Protein AF-A0A9X6WN10-F1 (afdb_monomer)

Secondary structure (DSSP, 8-state):
--SHHHHHHHHHHHHHHHHHHHHHHHTTTTTTT--S-GGG-EEEEEEEEEEEETTTTEEEEEEEEEEEEETTEEEEEEEEEETTEEEEEE--TTS--EE--SS------------TTHHHHHHHTTHHHHHHTTHHHHHHHHHHHHHHHHHHHHHHHGGGSTTEEEEEEEEETTEEEEEETTS-EEEEEHHHHHHHHHHHHTT-

Structure (mmCIF, N/CA/C/O backbone):
data_AF-A0A9X6WN10-F1
#
_entry.id   AF-A0A9X6WN10-F1
#
loop_
_atom_site.group_PDB
_atom_site.id
_atom_site.type_symbol
_atom_site.label_atom_id
_atom_site.label_alt_id
_atom_site.label_comp_id
_atom_site.label_asym_id
_atom_site.label_entity_id
_atom_site.label_seq_id
_atom_site.pdbx_PDB_ins_code
_atom_site.Cartn_x
_atom_site.Cartn_y
_atom_site.Cartn_z
_atom_site.occupancy
_atom_site.B_iso_or_equiv
_atom_site.auth_seq_id
_atom_site.auth_comp_id
_atom_site.auth_asym_id
_atom_site.auth_atom_id
_atom_site.pdbx_PDB_model_num
ATOM 1 N N . MET A 1 1 ? 2.366 -2.286 15.572 1.00 45.59 1 MET A N 1
ATOM 2 C CA . MET A 1 1 ? 2.493 -0.889 15.088 1.00 45.59 1 MET A CA 1
ATOM 3 C C . MET A 1 1 ? 3.699 -0.667 14.143 1.00 45.59 1 MET A C 1
ATOM 5 O O . MET A 1 1 ? 4.169 0.454 14.061 1.00 45.59 1 MET A O 1
ATOM 9 N N . ILE A 1 2 ? 4.290 -1.683 13.482 1.00 51.78 2 ILE A N 1
ATOM 10 C CA . ILE A 1 2 ? 5.738 -1.608 13.142 1.00 51.78 2 ILE A CA 1
ATOM 11 C C . ILE A 1 2 ? 6.134 -2.187 11.752 1.00 51.78 2 ILE A C 1
ATOM 13 O O . ILE A 1 2 ? 7.299 -2.520 11.549 1.00 51.78 2 ILE A O 1
ATOM 17 N N . THR A 1 3 ? 5.222 -2.278 10.776 1.00 57.34 3 THR A N 1
ATOM 18 C CA . THR A 1 3 ? 5.569 -2.785 9.421 1.00 57.34 3 THR A CA 1
ATOM 19 C C . THR A 1 3 ? 5.492 -1.684 8.359 1.00 57.34 3 THR A C 1
ATOM 21 O O . THR A 1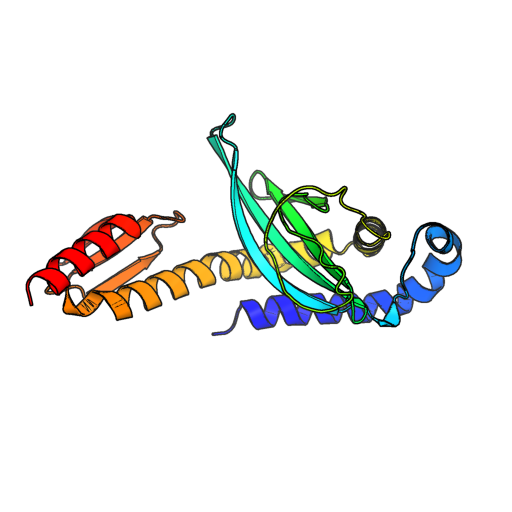 3 ? 6.491 -1.415 7.696 1.00 57.34 3 THR A O 1
ATOM 24 N N . ASN A 1 4 ? 4.388 -0.928 8.308 1.00 60.91 4 ASN A N 1
ATOM 25 C CA . ASN A 1 4 ? 4.185 0.182 7.358 1.00 60.91 4 ASN A CA 1
ATOM 26 C C . ASN A 1 4 ? 5.279 1.250 7.440 1.00 60.91 4 ASN A C 1
ATOM 28 O O . ASN A 1 4 ? 5.855 1.633 6.428 1.00 60.91 4 ASN A O 1
ATOM 32 N N . SER A 1 5 ? 5.648 1.664 8.654 1.00 68.38 5 SER A N 1
ATOM 33 C CA . SER A 1 5 ? 6.692 2.673 8.862 1.00 68.38 5 SER A CA 1
ATOM 34 C C . SER A 1 5 ? 8.094 2.197 8.473 1.00 68.38 5 SER A C 1
ATOM 36 O O . SER A 1 5 ? 8.946 3.025 8.160 1.00 68.38 5 SER A O 1
ATOM 38 N N . LYS A 1 6 ? 8.358 0.882 8.475 1.00 78.38 6 LYS A N 1
ATOM 39 C CA . LYS A 1 6 ? 9.652 0.323 8.055 1.00 78.38 6 LYS A CA 1
ATOM 40 C C . LYS A 1 6 ? 9.769 0.254 6.539 1.00 78.38 6 LYS A C 1
ATOM 42 O O . LYS A 1 6 ? 10.782 0.706 6.015 1.00 78.38 6 LYS A O 1
ATOM 47 N N . VAL A 1 7 ? 8.749 -0.279 5.864 1.00 79.00 7 VAL A N 1
ATOM 48 C CA . VAL A 1 7 ? 8.712 -0.382 4.394 1.00 79.00 7 VAL A CA 1
ATOM 49 C C . VAL A 1 7 ? 8.750 1.013 3.766 1.00 79.00 7 VAL A C 1
ATOM 51 O O . VAL A 1 7 ? 9.566 1.261 2.877 1.00 79.00 7 VAL A O 1
ATOM 54 N N . LEU A 1 8 ? 7.957 1.952 4.296 1.00 82.25 8 LEU A N 1
ATOM 55 C CA . LEU A 1 8 ? 7.968 3.351 3.865 1.00 82.25 8 LEU A CA 1
ATOM 56 C C . LEU A 1 8 ? 9.348 3.988 4.056 1.00 82.25 8 LEU A C 1
ATOM 58 O O . LEU A 1 8 ? 9.905 4.547 3.117 1.00 82.25 8 LEU A O 1
ATOM 62 N N . LYS A 1 9 ? 9.941 3.855 5.251 1.00 84.25 9 LYS A N 1
ATOM 63 C CA . LYS A 1 9 ? 11.258 4.435 5.538 1.00 84.25 9 LYS A CA 1
ATOM 64 C C . LYS A 1 9 ? 12.348 3.886 4.618 1.00 84.25 9 LYS A C 1
ATOM 66 O O . LYS A 1 9 ? 13.156 4.655 4.120 1.00 84.25 9 LYS A O 1
ATOM 71 N N . ARG A 1 10 ? 12.378 2.577 4.374 1.00 85.12 10 ARG A N 1
ATOM 72 C CA . ARG A 1 10 ? 13.394 1.964 3.504 1.00 85.12 10 ARG A CA 1
ATOM 73 C C . ARG A 1 10 ? 13.216 2.347 2.043 1.00 8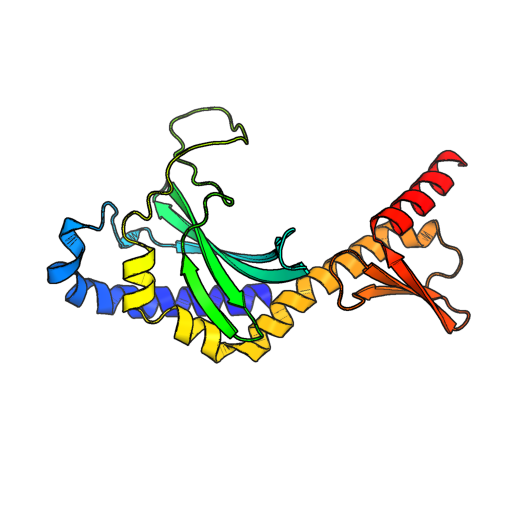5.12 10 ARG A C 1
ATOM 75 O O . ARG A 1 10 ? 14.202 2.636 1.375 1.00 85.12 10 ARG A O 1
ATOM 82 N N . SER A 1 11 ? 11.970 2.415 1.581 1.00 86.56 11 SER A N 1
ATOM 83 C CA . SER A 1 11 ? 11.643 2.939 0.256 1.00 86.56 11 SER A CA 1
ATOM 84 C C . SER A 1 11 ? 12.115 4.387 0.100 1.00 86.56 11 SER A C 1
ATOM 86 O O . SER A 1 11 ? 12.767 4.717 -0.887 1.00 86.56 11 SER A O 1
ATOM 88 N N . GLN A 1 12 ? 11.871 5.227 1.109 1.00 86.69 12 GLN A N 1
ATOM 89 C CA . GLN A 1 12 ? 12.353 6.608 1.158 1.00 86.69 12 GLN A CA 1
ATOM 90 C C . GLN A 1 12 ? 13.891 6.680 1.142 1.00 86.69 12 GLN A C 1
ATOM 92 O O . GLN A 1 12 ? 14.460 7.442 0.363 1.00 86.69 12 GLN A O 1
ATOM 97 N N . ASP A 1 13 ? 14.570 5.872 1.962 1.00 86.81 13 ASP A N 1
ATOM 98 C CA . ASP A 1 13 ? 16.036 5.823 2.038 1.00 86.81 13 ASP A CA 1
ATOM 99 C C . ASP A 1 13 ? 16.647 5.374 0.694 1.00 86.81 13 ASP A C 1
ATOM 101 O O . ASP A 1 13 ? 17.655 5.928 0.245 1.00 86.81 13 ASP A O 1
ATOM 105 N N . PHE A 1 14 ? 16.027 4.396 0.021 1.00 87.38 14 PHE A N 1
ATOM 106 C CA . PHE A 1 14 ? 16.429 3.947 -1.311 1.00 87.38 14 PHE A CA 1
ATOM 107 C C . PHE A 1 14 ? 16.325 5.074 -2.337 1.00 87.38 14 PHE A C 1
ATOM 109 O O . PHE A 1 14 ? 17.294 5.322 -3.059 1.00 87.38 14 PHE A O 1
ATOM 116 N N . LEU A 1 15 ? 15.183 5.767 -2.375 1.00 85.62 15 LEU A N 1
ATOM 117 C CA . LEU A 1 15 ? 14.959 6.893 -3.277 1.00 85.62 15 LEU A CA 1
ATOM 118 C C . LEU A 1 15 ? 16.001 7.982 -3.029 1.00 85.62 15 LEU A C 1
ATOM 120 O O . LEU A 1 15 ? 16.689 8.376 -3.960 1.00 85.62 15 LEU A O 1
ATOM 124 N N . GLN A 1 16 ? 16.209 8.404 -1.780 1.00 82.31 16 GLN A N 1
ATOM 125 C CA . GLN A 1 16 ? 17.189 9.444 -1.442 1.00 82.31 16 GLN A CA 1
ATOM 126 C C . GLN A 1 16 ? 18.620 9.072 -1.844 1.00 82.31 16 GLN A C 1
ATOM 128 O O . GLN A 1 16 ? 19.359 9.917 -2.356 1.00 82.31 16 GLN A O 1
ATOM 133 N N . LYS A 1 17 ? 19.014 7.810 -1.642 1.00 82.00 17 LYS A N 1
ATOM 134 C CA . LYS A 1 17 ? 20.345 7.317 -2.010 1.00 82.00 17 LYS A CA 1
ATOM 135 C C . LYS A 1 17 ? 20.567 7.355 -3.523 1.00 82.00 17 LYS A C 1
ATOM 137 O O . LYS A 1 17 ? 21.627 7.794 -3.965 1.00 82.00 17 LYS A O 1
ATOM 142 N N . HIS A 1 18 ? 19.586 6.908 -4.304 1.00 78.56 18 HIS A N 1
ATOM 143 C CA . HIS A 1 18 ? 19.739 6.789 -5.754 1.00 78.56 18 HIS A CA 1
ATOM 144 C C . HIS A 1 18 ? 19.409 8.087 -6.485 1.00 78.56 18 HIS A C 1
ATOM 146 O O . HIS A 1 18 ? 20.048 8.353 -7.493 1.00 78.56 18 HIS A O 1
ATOM 152 N N . LEU A 1 19 ? 18.530 8.946 -5.955 1.00 73.88 19 LEU A N 1
ATOM 153 C CA . LEU A 1 19 ? 18.223 10.277 -6.499 1.00 73.88 19 LEU A CA 1
ATOM 154 C C . LEU A 1 19 ? 19.490 11.106 -6.726 1.00 73.88 19 LEU A C 1
ATOM 156 O O . LEU A 1 19 ? 19.623 11.755 -7.760 1.00 73.88 19 LEU A O 1
ATOM 160 N N . LEU A 1 20 ? 20.450 11.057 -5.798 1.00 63.75 20 LEU A N 1
ATOM 161 C CA . LEU A 1 20 ? 21.684 11.837 -5.902 1.00 63.75 20 LEU A CA 1
ATOM 162 C C . LEU A 1 20 ? 22.652 11.303 -6.976 1.00 63.75 20 LEU A C 1
ATOM 164 O O . LEU A 1 20 ? 23.292 12.091 -7.669 1.00 63.75 20 LEU A O 1
ATOM 168 N N . GLU A 1 21 ? 22.752 9.979 -7.132 1.00 61.94 21 GLU A N 1
ATOM 169 C CA . GLU A 1 21 ? 23.594 9.329 -8.153 1.00 61.94 21 GLU A CA 1
ATOM 170 C C . GLU A 1 21 ? 22.964 9.412 -9.555 1.00 61.94 21 GLU A C 1
ATOM 172 O O . GLU A 1 21 ? 23.655 9.620 -10.555 1.00 61.94 21 GLU A O 1
ATOM 177 N N . GLN A 1 22 ? 21.639 9.314 -9.620 1.00 58.06 22 GLN A N 1
ATOM 178 C CA . GLN A 1 22 ? 20.822 9.391 -10.828 1.00 58.06 22 GLN A CA 1
ATOM 179 C C . GLN A 1 22 ? 20.724 10.836 -11.351 1.00 58.06 22 GLN A C 1
ATOM 181 O O . GLN A 1 22 ? 20.819 11.047 -12.559 1.00 58.06 22 GLN A O 1
ATOM 186 N N . ARG A 1 23 ? 20.714 11.852 -10.471 1.00 57.00 23 ARG A N 1
ATOM 187 C CA . ARG A 1 23 ? 20.836 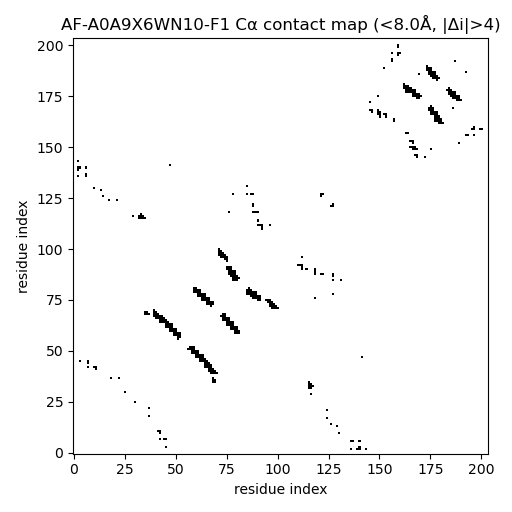13.288 -10.820 1.00 57.00 23 ARG A CA 1
ATOM 188 C C . ARG A 1 23 ? 21.976 13.596 -11.798 1.00 57.00 23 ARG A C 1
ATOM 190 O O . ARG A 1 23 ? 21.809 14.477 -12.634 1.00 57.00 23 ARG A O 1
ATOM 197 N N . LEU A 1 24 ? 23.107 12.885 -11.707 1.00 50.22 24 LEU A N 1
ATOM 198 C CA . LEU A 1 24 ? 24.296 13.068 -12.558 1.00 50.22 24 LEU A CA 1
ATOM 199 C C . LEU A 1 24 ? 24.242 12.301 -13.890 1.00 50.22 24 LEU A C 1
ATOM 201 O O . LEU A 1 24 ? 24.928 12.680 -14.838 1.00 50.22 24 LEU A O 1
ATOM 205 N N . LYS A 1 25 ? 23.464 11.214 -13.971 1.00 50.56 25 LYS A N 1
ATOM 206 C CA . LYS A 1 25 ? 23.311 10.391 -15.186 1.00 50.56 25 LYS A CA 1
ATOM 207 C C . LYS A 1 25 ? 22.113 10.812 -16.041 1.00 50.56 25 LYS A C 1
ATOM 209 O O . LYS A 1 25 ? 22.193 10.762 -17.267 1.00 50.56 25 LYS A O 1
ATOM 214 N N . LEU A 1 26 ? 21.023 11.245 -15.410 1.00 47.75 26 LEU A N 1
ATOM 215 C CA . LEU A 1 26 ? 19.752 11.587 -16.061 1.00 47.75 26 LEU A CA 1
ATOM 216 C C . LEU A 1 26 ? 19.723 12.973 -16.702 1.00 47.75 26 LEU A C 1
ATOM 218 O O . LEU A 1 26 ? 18.921 13.197 -17.609 1.00 47.75 26 LEU A O 1
ATOM 222 N N . THR A 1 27 ? 20.647 13.860 -16.320 1.00 46.81 27 THR A N 1
ATOM 223 C CA . THR A 1 27 ? 20.809 15.199 -16.910 1.00 46.81 27 THR A CA 1
ATOM 224 C C . THR A 1 27 ? 21.060 15.161 -18.423 1.00 46.81 27 THR A C 1
ATOM 226 O O . THR A 1 27 ? 20.897 16.173 -19.083 1.00 46.81 27 THR A O 1
ATOM 229 N N . MET A 1 28 ? 21.453 14.017 -19.000 1.00 41.50 28 MET A N 1
ATOM 230 C CA . MET A 1 28 ? 21.724 13.891 -20.441 1.00 41.50 28 MET A CA 1
ATOM 231 C C . MET A 1 28 ? 20.684 13.080 -21.233 1.00 41.50 28 MET A C 1
ATOM 233 O O . MET A 1 28 ? 20.809 13.013 -22.453 1.00 41.50 28 MET A O 1
ATOM 237 N N . LYS A 1 29 ? 19.695 12.440 -20.589 1.00 46.53 29 LYS A N 1
ATOM 238 C CA . LYS A 1 29 ? 18.736 11.549 -21.280 1.00 46.53 29 LYS A CA 1
ATOM 239 C C . LYS A 1 29 ? 17.262 11.854 -21.036 1.00 46.53 29 LYS A C 1
ATOM 241 O O . LYS A 1 29 ? 16.481 11.646 -21.951 1.00 46.53 29 LYS A O 1
ATOM 246 N N . LEU A 1 30 ? 16.889 12.317 -19.842 1.00 49.53 30 LEU A N 1
ATOM 247 C CA . LEU A 1 30 ? 15.480 12.506 -19.464 1.00 49.53 30 LEU A CA 1
ATOM 248 C C . LEU A 1 30 ? 15.127 13.965 -19.147 1.00 49.53 30 LEU A C 1
ATOM 250 O O . LEU A 1 30 ? 13.981 14.256 -18.826 1.00 49.53 30 LEU A O 1
ATOM 254 N N . GLN A 1 31 ? 16.077 14.899 -19.285 1.00 50.72 31 GLN A N 1
ATOM 255 C CA . GLN A 1 31 ? 15.824 16.333 -19.082 1.00 50.72 31 GLN A CA 1
ATOM 256 C C . GLN A 1 31 ? 14.786 16.925 -20.049 1.00 50.72 31 GLN A C 1
ATOM 258 O O . GLN A 1 31 ? 14.158 17.918 -19.701 1.00 50.72 31 GLN A O 1
ATOM 263 N N . ASP A 1 32 ? 14.580 16.312 -21.217 1.00 48.84 32 ASP A N 1
ATOM 264 C CA . ASP A 1 32 ? 13.562 16.757 -22.176 1.00 48.84 32 ASP A CA 1
ATOM 265 C C . ASP A 1 32 ? 12.153 16.193 -21.867 1.00 48.84 32 ASP A C 1
ATOM 267 O O . ASP A 1 32 ? 11.165 16.702 -22.394 1.00 48.84 32 ASP A O 1
ATOM 271 N N . GLU A 1 33 ? 12.038 15.172 -21.003 1.00 50.12 33 GLU A N 1
ATOM 272 C CA . GLU A 1 33 ? 10.764 14.518 -20.635 1.00 50.12 33 GLU A CA 1
ATOM 273 C C . GLU A 1 33 ? 10.316 14.817 -19.193 1.00 50.12 33 GLU A C 1
ATOM 275 O O . GLU A 1 33 ? 9.116 14.839 -18.909 1.00 50.12 33 GLU A O 1
ATOM 280 N N . LEU A 1 34 ? 11.258 15.086 -18.283 1.00 55.53 34 LEU A N 1
ATOM 281 C CA . LEU A 1 34 ? 10.975 15.449 -16.895 1.00 55.53 34 LEU A CA 1
ATOM 282 C C . LEU A 1 34 ? 10.525 16.911 -16.809 1.00 55.53 34 LEU A C 1
ATOM 284 O O . LEU A 1 34 ? 11.301 17.835 -17.042 1.00 55.53 34 LEU A O 1
ATOM 288 N N . GLN A 1 35 ? 9.265 17.124 -16.433 1.00 57.06 35 GLN A N 1
ATOM 289 C CA . GLN A 1 35 ? 8.675 18.462 -16.279 1.00 57.06 35 GLN A CA 1
ATOM 290 C C . GLN A 1 35 ? 8.728 18.993 -14.830 1.00 57.06 35 GLN A C 1
ATOM 292 O O . GLN A 1 35 ? 8.117 20.020 -14.541 1.00 57.06 35 GLN A O 1
ATOM 297 N N . PHE A 1 36 ? 9.433 18.313 -13.914 1.00 59.72 36 PHE A N 1
ATOM 298 C CA . PHE A 1 36 ? 9.548 18.688 -12.497 1.00 59.72 36 PHE A CA 1
ATOM 299 C C . PHE A 1 36 ? 10.995 18.617 -11.981 1.00 59.72 36 PHE A C 1
ATOM 301 O O . PHE A 1 36 ? 11.831 17.889 -12.521 1.00 59.72 36 PHE A O 1
ATOM 308 N N . GLU A 1 37 ? 11.292 19.373 -10.920 1.00 61.47 37 GLU A N 1
ATOM 309 C CA . GLU A 1 37 ? 12.593 19.341 -10.246 1.00 61.47 37 GLU A CA 1
ATOM 310 C C . GLU A 1 37 ? 12.676 18.127 -9.304 1.00 61.47 37 GLU A C 1
ATOM 312 O O . GLU A 1 37 ? 11.831 17.931 -8.436 1.00 61.47 37 GLU A O 1
ATOM 317 N N . LEU A 1 38 ? 13.717 17.300 -9.455 1.00 61.81 38 LEU A N 1
ATOM 318 C CA . LEU A 1 38 ? 13.923 16.073 -8.662 1.00 61.81 38 LEU A CA 1
ATOM 319 C C . LEU A 1 38 ? 14.103 16.322 -7.151 1.00 61.81 38 LEU A C 1
ATOM 321 O O . LEU A 1 38 ? 14.073 15.377 -6.364 1.00 61.81 38 LEU A O 1
ATOM 325 N N . ASP A 1 39 ? 14.330 17.573 -6.757 1.00 61.22 39 ASP A N 1
ATOM 326 C CA . ASP A 1 39 ? 14.659 17.997 -5.392 1.00 61.22 39 ASP A CA 1
ATOM 327 C C . ASP A 1 39 ? 13.458 17.893 -4.450 1.00 61.22 39 ASP A C 1
ATOM 329 O O . ASP A 1 39 ? 13.629 17.755 -3.237 1.00 61.22 39 ASP A O 1
ATOM 333 N N . ASP A 1 40 ? 12.263 17.874 -5.030 1.00 66.56 40 ASP A N 1
ATOM 334 C CA . ASP A 1 40 ? 10.992 17.879 -4.326 1.00 66.56 40 ASP A CA 1
ATOM 335 C C . ASP A 1 40 ? 10.324 16.490 -4.270 1.00 66.56 40 ASP A C 1
ATOM 337 O O . ASP A 1 40 ? 9.239 16.352 -3.698 1.00 66.56 40 ASP A O 1
ATOM 341 N N . LEU A 1 41 ? 10.971 15.443 -4.813 1.00 77.69 41 LEU A N 1
ATOM 342 C CA . LEU A 1 41 ? 10.428 14.082 -4.803 1.00 77.69 41 LEU A CA 1
ATOM 343 C C . LEU A 1 41 ? 10.446 13.480 -3.389 1.00 77.69 41 LEU A C 1
ATOM 345 O O . LEU A 1 41 ? 11.501 13.183 -2.821 1.00 77.69 41 LEU A O 1
ATOM 349 N N . ILE A 1 42 ? 9.262 13.218 -2.841 1.00 83.50 42 ILE A N 1
ATOM 350 C CA . ILE A 1 42 ? 9.082 12.619 -1.514 1.00 83.50 42 ILE A CA 1
ATOM 351 C C . ILE A 1 42 ? 8.041 11.503 -1.605 1.00 83.50 42 ILE A C 1
ATOM 353 O O . ILE A 1 42 ? 6.928 11.745 -2.059 1.00 83.50 42 ILE A O 1
ATOM 357 N N . LEU A 1 43 ? 8.353 10.298 -1.120 1.00 86.44 43 LEU A N 1
ATOM 358 C CA . LEU A 1 43 ? 7.350 9.251 -0.927 1.00 86.44 43 LEU A CA 1
ATOM 359 C C . LEU A 1 43 ? 6.630 9.502 0.408 1.00 86.44 43 LEU A C 1
ATOM 361 O O . LEU A 1 43 ? 7.195 9.367 1.492 1.00 86.44 43 LEU A O 1
ATOM 365 N N . LEU A 1 44 ? 5.377 9.935 0.317 1.00 81.50 44 LEU A N 1
ATOM 366 C CA . LEU A 1 44 ? 4.541 10.294 1.459 1.00 81.50 44 LEU A CA 1
ATOM 367 C C . LEU A 1 44 ? 3.960 9.063 2.147 1.00 81.50 44 LEU A C 1
ATOM 369 O O . LEU A 1 44 ? 3.926 9.006 3.375 1.00 81.50 44 LEU A O 1
ATOM 373 N N . ASP A 1 45 ? 3.482 8.104 1.357 1.00 77.88 45 ASP A N 1
ATOM 374 C CA . ASP A 1 45 ? 2.783 6.935 1.871 1.00 77.88 45 ASP A CA 1
ATOM 375 C C . ASP A 1 45 ? 2.846 5.756 0.894 1.00 77.88 45 ASP A C 1
ATOM 377 O O . ASP A 1 45 ? 3.102 5.918 -0.300 1.00 77.88 45 ASP A O 1
ATOM 381 N N . ILE A 1 46 ? 2.591 4.563 1.420 1.00 78.38 46 ILE A N 1
ATOM 382 C CA . ILE A 1 46 ? 2.337 3.348 0.649 1.00 78.38 46 ILE A CA 1
ATOM 383 C C . ILE A 1 46 ? 1.085 2.721 1.253 1.00 78.38 46 ILE A C 1
ATOM 385 O O . ILE A 1 46 ? 0.978 2.619 2.476 1.00 78.38 46 ILE A O 1
ATOM 389 N N . TYR A 1 47 ? 0.156 2.247 0.429 1.00 73.00 47 TYR A N 1
ATOM 390 C CA . TYR A 1 47 ? -0.976 1.451 0.898 1.00 73.00 47 TYR A CA 1
ATOM 391 C C . TYR A 1 47 ? -1.288 0.293 -0.043 1.00 73.00 47 TYR A C 1
ATOM 393 O O . TYR A 1 47 ? -0.972 0.324 -1.226 1.00 73.00 47 TYR A 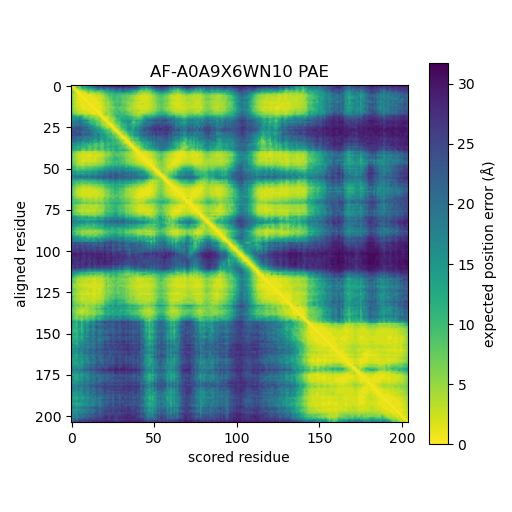O 1
ATOM 401 N N . VAL A 1 48 ? -1.911 -0.752 0.504 1.00 75.69 48 VAL A N 1
ATOM 402 C CA . VAL A 1 48 ? -2.399 -1.883 -0.292 1.00 75.69 48 VAL A CA 1
ATOM 403 C C . VAL A 1 48 ? -3.842 -1.632 -0.695 1.00 75.69 48 VAL A C 1
ATOM 405 O O . VAL A 1 48 ? -4.698 -1.409 0.175 1.00 75.69 48 VAL A O 1
ATOM 408 N N . ASP A 1 49 ? -4.096 -1.722 -1.994 1.00 68.88 49 ASP A N 1
ATOM 409 C CA . ASP A 1 49 ? -5.427 -1.847 -2.568 1.00 68.88 49 ASP A CA 1
ATOM 410 C C . ASP A 1 49 ? -5.597 -3.202 -3.253 1.00 68.88 49 ASP A C 1
ATOM 412 O O . ASP A 1 49 ? -4.625 -3.809 -3.706 1.00 68.88 49 ASP A O 1
ATOM 416 N N . LYS A 1 50 ? -6.834 -3.685 -3.327 1.00 64.88 50 LYS A N 1
ATOM 417 C CA . LYS A 1 50 ? -7.167 -4.900 -4.063 1.00 64.88 50 LYS A CA 1
ATOM 418 C C . LYS A 1 50 ? -8.311 -4.625 -5.019 1.00 64.88 50 LYS A C 1
ATOM 420 O O . LYS A 1 50 ? -9.400 -4.234 -4.609 1.00 64.88 50 LYS A O 1
ATOM 425 N N . LYS A 1 51 ? -8.064 -4.852 -6.308 1.00 61.34 51 LYS A N 1
ATOM 426 C CA . LYS A 1 51 ? -9.047 -4.640 -7.372 1.00 61.34 51 LYS A CA 1
ATOM 427 C C . LYS A 1 51 ? -9.541 -5.972 -7.896 1.00 61.34 51 LYS A C 1
AT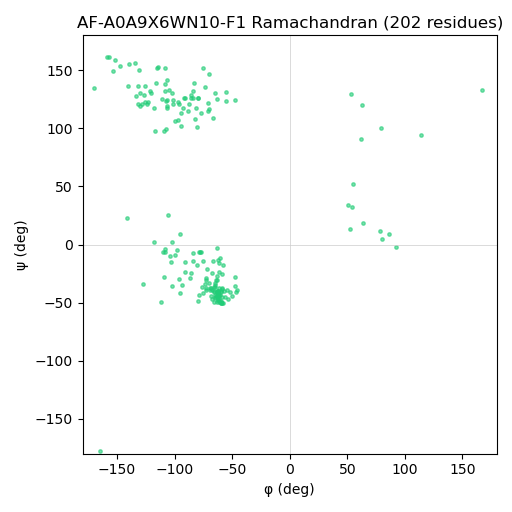OM 429 O O . LYS A 1 51 ? -8.763 -6.792 -8.382 1.00 61.34 51 LYS A O 1
ATOM 434 N N . GLU A 1 52 ? -10.851 -6.169 -7.841 1.00 55.53 52 GLU A N 1
ATOM 435 C CA . GLU A 1 52 ? -11.499 -7.281 -8.524 1.00 55.53 52 GLU A CA 1
ATOM 436 C C . GLU A 1 52 ? -11.707 -6.932 -10.000 1.00 55.53 52 GLU A C 1
ATOM 438 O O . GLU A 1 52 ? -12.455 -6.015 -10.348 1.00 55.53 52 GLU A O 1
ATOM 443 N N . GLU A 1 53 ? -11.082 -7.682 -10.907 1.00 49.69 53 GLU A N 1
ATOM 444 C CA . GLU A 1 53 ? -11.415 -7.579 -12.324 1.00 49.69 53 GLU A CA 1
ATOM 445 C C . GLU A 1 53 ? -12.681 -8.392 -12.597 1.00 49.69 53 GLU A C 1
ATOM 447 O O . GLU A 1 53 ? -12.649 -9.622 -12.748 1.00 49.69 53 GLU A O 1
ATOM 452 N N . LEU A 1 54 ? -13.803 -7.666 -12.689 1.00 46.28 54 LEU A N 1
ATOM 453 C CA . LEU A 1 54 ? -15.165 -8.179 -12.896 1.00 46.28 54 LEU A CA 1
ATOM 454 C C . LEU A 1 54 ? -15.271 -9.216 -14.028 1.00 46.28 54 LEU A C 1
ATOM 456 O O . LEU A 1 54 ? -16.128 -10.098 -13.986 1.00 46.28 54 LEU A O 1
ATOM 460 N N . HIS A 1 55 ? -14.395 -9.145 -15.033 1.00 48.69 55 HIS A N 1
ATOM 461 C CA . HIS A 1 55 ? -14.412 -10.042 -16.188 1.00 48.69 55 HIS A CA 1
ATOM 462 C C . HIS A 1 55 ? -13.551 -11.301 -16.039 1.00 48.69 55 HIS A C 1
ATOM 464 O O . HIS A 1 55 ? -13.838 -12.297 -16.704 1.00 48.69 55 HIS A O 1
ATOM 470 N N . LYS A 1 56 ? -12.527 -11.301 -15.177 1.00 53.25 56 LYS A N 1
ATOM 471 C CA . LYS A 1 56 ? -11.591 -12.433 -15.043 1.00 53.25 56 LYS A CA 1
ATOM 472 C C . LYS A 1 56 ? -11.716 -13.205 -13.731 1.00 53.25 56 LYS A C 1
ATOM 474 O O . LYS A 1 56 ? -11.068 -14.242 -13.605 1.00 53.25 56 LYS A O 1
ATOM 479 N N . ARG A 1 57 ? -12.542 -12.746 -12.774 1.00 54.66 57 ARG A N 1
ATOM 480 C CA . ARG A 1 57 ? -12.595 -13.288 -11.394 1.00 54.66 57 ARG A CA 1
ATOM 481 C C . ARG A 1 57 ? -11.199 -13.367 -10.758 1.00 54.66 57 ARG A C 1
ATOM 483 O O . ARG A 1 57 ? -10.895 -14.305 -10.025 1.00 54.66 57 ARG A O 1
ATOM 490 N N . ARG A 1 58 ? -10.335 -12.413 -11.105 1.00 54.66 58 ARG A N 1
ATOM 491 C CA . ARG A 1 58 ? -9.002 -12.253 -10.529 1.00 54.66 58 ARG A CA 1
ATOM 492 C C . ARG A 1 58 ? -9.052 -11.076 -9.570 1.00 54.66 58 ARG A C 1
ATOM 494 O O . ARG A 1 58 ? -9.607 -10.034 -9.914 1.00 54.66 58 ARG A O 1
ATOM 501 N N . VAL A 1 59 ? -8.499 -11.283 -8.382 1.00 56.91 59 VAL A N 1
ATOM 502 C CA . VAL A 1 59 ? -8.237 -10.220 -7.415 1.00 56.91 59 VAL A CA 1
ATOM 503 C C . VAL A 1 59 ? -6.787 -9.815 -7.617 1.00 56.91 59 VAL A C 1
ATOM 505 O O . VAL A 1 59 ? -5.899 -10.662 -7.523 1.00 56.91 59 VAL A O 1
ATOM 508 N N . PHE A 1 60 ? -6.558 -8.549 -7.932 1.00 62.31 60 PHE A N 1
ATOM 509 C CA . PHE A 1 60 ? -5.223 -7.989 -8.063 1.00 62.31 60 PHE A CA 1
ATOM 510 C C . PHE A 1 60 ? -4.882 -7.215 -6.812 1.00 62.31 60 PHE A C 1
ATOM 512 O O . PHE A 1 60 ? -5.611 -6.292 -6.461 1.00 62.31 60 PHE A O 1
ATOM 519 N N . THR A 1 61 ? -3.772 -7.553 -6.171 1.00 70.56 61 THR A N 1
ATOM 520 C CA . THR A 1 61 ? -3.204 -6.713 -5.120 1.00 70.56 61 THR A CA 1
ATOM 521 C C . THR A 1 61 ? -2.354 -5.641 -5.791 1.00 70.56 61 THR A C 1
ATOM 523 O O . THR A 1 61 ? -1.576 -5.919 -6.696 1.00 70.56 61 THR A O 1
ATOM 526 N N . THR A 1 62 ? -2.522 -4.389 -5.402 1.00 74.69 62 THR A N 1
ATOM 527 C CA . THR A 1 62 ? -1.718 -3.270 -5.891 1.00 74.69 62 THR A CA 1
ATOM 528 C C . THR A 1 62 ? -1.152 -2.540 -4.688 1.00 74.69 62 THR A C 1
ATOM 530 O O . THR A 1 62 ? -1.890 -2.185 -3.768 1.00 74.69 62 THR A O 1
ATOM 533 N N . TYR A 1 63 ? 0.158 -2.317 -4.686 1.00 79.69 63 TYR A N 1
ATOM 534 C CA . TYR A 1 63 ? 0.778 -1.394 -3.745 1.00 79.69 63 TYR A CA 1
ATOM 535 C C . TYR A 1 63 ? 0.734 -0.021 -4.396 1.00 79.69 63 TYR A C 1
ATOM 537 O O . TYR A 1 63 ? 1.325 0.184 -5.452 1.00 79.69 63 TYR A O 1
ATOM 545 N N . VAL A 1 64 ? -0.012 0.901 -3.803 1.00 79.38 64 VAL A N 1
ATOM 546 C CA . VAL A 1 64 ? -0.131 2.270 -4.296 1.00 79.38 64 VAL A CA 1
ATOM 547 C C . VAL A 1 64 ? 0.844 3.137 -3.522 1.00 79.38 64 VAL A C 1
ATOM 549 O O . VAL A 1 64 ? 0.800 3.186 -2.291 1.00 79.38 64 VAL A O 1
ATOM 552 N N . HIS A 1 65 ? 1.739 3.793 -4.246 1.00 85.69 65 HIS A N 1
ATOM 553 C CA . HIS A 1 65 ? 2.802 4.629 -3.711 1.00 85.69 65 HIS A CA 1
ATOM 554 C C . HIS A 1 65 ? 2.443 6.092 -3.955 1.00 85.69 65 HIS A C 1
ATOM 556 O O . HIS A 1 65 ? 2.200 6.497 -5.091 1.00 85.69 65 HIS A O 1
ATOM 562 N N . VAL A 1 66 ? 2.406 6.881 -2.886 1.00 81.31 66 VAL A N 1
ATOM 563 C CA . VAL A 1 66 ? 1.988 8.284 -2.920 1.00 81.31 66 VAL A CA 1
ATOM 564 C C . VAL A 1 66 ? 3.226 9.167 -2.932 1.00 81.31 66 VAL A C 1
ATOM 566 O O . VAL A 1 66 ? 3.892 9.324 -1.911 1.00 81.31 66 VAL A O 1
ATOM 569 N N . PHE A 1 67 ? 3.540 9.758 -4.074 1.00 82.62 67 PHE A N 1
ATOM 570 C CA . PHE A 1 67 ? 4.678 10.648 -4.253 1.00 82.62 67 PHE A CA 1
ATOM 571 C C . PHE A 1 67 ? 4.233 12.107 -4.265 1.00 82.62 67 PHE A C 1
ATOM 573 O O . PHE A 1 67 ? 3.344 12.487 -5.015 1.00 82.62 67 PHE A O 1
ATOM 580 N N . LYS A 1 68 ? 4.889 12.958 -3.484 1.00 81.38 68 LYS A N 1
ATOM 581 C CA . LYS A 1 68 ? 4.871 14.407 -3.682 1.00 81.38 68 LYS A CA 1
ATOM 582 C C . LYS A 1 68 ? 5.968 14.752 -4.683 1.00 81.38 68 LYS A C 1
ATOM 584 O O . LYS A 1 68 ? 7.106 14.349 -4.464 1.00 81.38 68 LYS A O 1
ATOM 589 N N . LEU A 1 69 ? 5.623 15.459 -5.758 1.00 74.25 69 LEU A N 1
ATOM 590 C CA . LEU A 1 69 ? 6.595 15.964 -6.735 1.00 74.25 69 LEU A CA 1
ATOM 591 C C . LEU A 1 69 ? 7.009 17.406 -6.474 1.00 74.25 69 LEU A C 1
ATOM 593 O O . LEU A 1 69 ? 8.094 17.784 -6.875 1.00 74.25 69 LEU A O 1
ATOM 597 N N . ASN A 1 70 ? 6.119 18.211 -5.895 1.00 69.38 70 ASN A N 1
ATOM 598 C CA . ASN A 1 70 ? 6.329 19.596 -5.469 1.00 69.38 70 ASN A CA 1
ATOM 599 C C . ASN A 1 70 ? 5.179 19.995 -4.531 1.00 69.38 70 ASN A C 1
ATOM 601 O O . ASN A 1 70 ? 4.316 19.175 -4.208 1.00 69.38 70 ASN A O 1
ATOM 605 N N . ASP A 1 71 ? 5.156 21.244 -4.067 1.00 70.19 71 ASP A N 1
ATOM 606 C CA . ASP A 1 71 ? 4.134 21.731 -3.131 1.00 70.19 71 ASP A CA 1
ATOM 607 C C . ASP A 1 71 ? 2.692 21.630 -3.641 1.00 70.19 71 ASP A C 1
ATOM 609 O O . ASP A 1 71 ? 1.786 21.501 -2.820 1.00 70.19 71 ASP A O 1
ATOM 613 N N . SER A 1 72 ? 2.475 21.625 -4.956 1.00 67.50 72 SER A N 1
ATOM 614 C CA . SER A 1 72 ? 1.144 21.591 -5.566 1.00 67.50 72 SER A CA 1
ATOM 615 C C . SER A 1 72 ? 0.780 20.258 -6.221 1.00 67.50 72 SER A C 1
ATOM 617 O O . SER A 1 72 ? -0.350 20.126 -6.686 1.00 67.50 72 SER A O 1
ATOM 619 N N . THR A 1 73 ? 1.693 19.277 -6.271 1.00 71.25 73 THR A N 1
ATOM 620 C CA . THR A 1 73 ? 1.532 18.053 -7.076 1.00 71.25 73 THR A CA 1
ATOM 621 C C . THR A 1 73 ? 1.799 16.784 -6.269 1.00 71.25 73 THR A C 1
ATOM 623 O O . THR A 1 73 ? 2.918 16.542 -5.805 1.00 71.25 73 THR A O 1
ATOM 626 N N . ILE A 1 74 ? 0.775 15.930 -6.171 1.00 74.38 74 ILE A N 1
ATOM 627 C CA . ILE A 1 74 ? 0.849 14.582 -5.587 1.00 74.38 74 ILE A CA 1
ATOM 628 C C . ILE A 1 74 ? 0.429 13.547 -6.635 1.00 74.38 74 ILE A C 1
ATOM 630 O O . ILE A 1 74 ? -0.608 13.705 -7.285 1.00 74.38 74 ILE A O 1
ATOM 634 N N . LEU A 1 75 ? 1.234 12.494 -6.777 1.00 74.94 75 LEU A N 1
ATOM 635 C CA . LEU A 1 75 ? 1.040 11.380 -7.696 1.00 74.94 75 LEU A CA 1
ATOM 636 C C . LEU A 1 75 ? 0.839 10.069 -6.953 1.00 74.94 75 LEU A C 1
ATOM 638 O O . LEU A 1 75 ? 1.565 9.757 -6.014 1.00 74.94 75 LEU A O 1
ATOM 642 N N . ASN A 1 76 ? -0.096 9.268 -7.449 1.00 75.50 76 ASN A N 1
ATOM 643 C CA . ASN A 1 76 ? -0.286 7.895 -7.014 1.00 75.50 76 ASN A CA 1
ATOM 644 C C . ASN A 1 76 ? 0.233 6.963 -8.106 1.00 75.50 76 ASN A C 1
ATOM 646 O O . ASN A 1 76 ? -0.264 6.982 -9.231 1.00 75.50 76 ASN A O 1
ATOM 650 N N . VAL A 1 77 ? 1.245 6.174 -7.768 1.00 79.06 77 VAL A N 1
ATOM 651 C CA . VAL A 1 77 ? 1.877 5.218 -8.674 1.00 79.06 77 VAL A CA 1
ATOM 652 C C . VAL A 1 77 ? 1.534 3.815 -8.206 1.00 79.06 77 VAL A C 1
ATOM 654 O O . VAL A 1 77 ? 1.791 3.450 -7.057 1.00 79.06 77 VAL A O 1
ATOM 657 N N . ASP A 1 78 ? 0.972 3.027 -9.108 1.00 75.75 78 ASP A N 1
ATOM 658 C CA . ASP A 1 78 ? 0.623 1.643 -8.856 1.00 75.75 78 ASP A CA 1
ATOM 659 C C . ASP A 1 78 ? 1.827 0.756 -9.128 1.00 75.75 78 ASP A C 1
ATOM 661 O O . ASP A 1 78 ? 2.428 0.779 -10.201 1.00 75.75 78 ASP A O 1
ATOM 665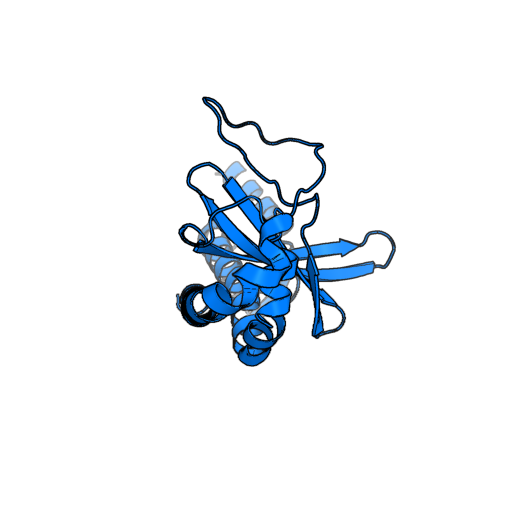 N N . ILE A 1 79 ? 2.136 -0.080 -8.148 1.00 78.00 79 ILE A N 1
ATOM 666 C CA . ILE A 1 79 ? 3.068 -1.185 -8.271 1.00 78.00 79 ILE A CA 1
ATOM 667 C C . ILE A 1 79 ? 2.227 -2.465 -8.222 1.00 78.00 79 ILE A C 1
ATOM 669 O O . ILE A 1 79 ? 1.768 -2.911 -7.165 1.00 78.00 79 ILE A O 1
ATOM 673 N N . PHE A 1 80 ? 1.932 -2.996 -9.408 1.00 69.44 80 PHE A N 1
ATOM 674 C CA . PHE A 1 80 ? 0.886 -3.996 -9.629 1.00 69.44 80 PHE A CA 1
ATOM 675 C C . PHE A 1 80 ? 1.374 -5.420 -9.356 1.00 69.44 80 PHE A C 1
ATOM 677 O O . PHE A 1 80 ? 2.345 -5.852 -9.970 1.00 69.44 80 PHE A O 1
ATOM 684 N N . GLU A 1 81 ? 0.680 -6.177 -8.501 1.00 64.56 81 GLU A N 1
ATOM 685 C CA . GLU A 1 81 ? 0.954 -7.591 -8.219 1.00 64.56 81 GLU A CA 1
ATOM 686 C C . GLU A 1 81 ? -0.024 -8.510 -8.975 1.00 64.56 81 GLU A C 1
ATOM 688 O O . GLU A 1 81 ? -1.240 -8.461 -8.777 1.00 64.56 81 GLU A O 1
ATOM 693 N N . GLU A 1 82 ? 0.505 -9.400 -9.820 1.00 56.53 82 GLU A N 1
ATOM 694 C CA . GLU A 1 82 ? -0.258 -10.470 -10.471 1.00 56.53 82 GLU A CA 1
ATOM 695 C C . GLU A 1 82 ? 0.449 -11.817 -10.286 1.00 56.53 82 GLU A C 1
ATOM 697 O O . GLU A 1 82 ? 1.631 -11.962 -10.594 1.00 56.53 82 GLU A O 1
ATOM 702 N N . ASP A 1 83 ? -0.307 -12.825 -9.840 1.00 53.75 83 ASP A N 1
ATOM 703 C CA . ASP A 1 83 ? 0.156 -14.209 -9.678 1.00 53.75 83 ASP A CA 1
ATOM 704 C C . ASP A 1 83 ? 1.419 -14.338 -8.790 1.00 53.75 83 ASP A C 1
ATOM 706 O O . ASP A 1 83 ? 2.398 -14.975 -9.173 1.00 53.75 83 ASP A O 1
ATOM 710 N N . ALA A 1 84 ? 1.378 -13.745 -7.585 1.00 51.78 84 ALA A N 1
ATOM 711 C CA . ALA A 1 84 ? 2.458 -13.740 -6.580 1.00 51.78 84 ALA A CA 1
ATOM 712 C C . ALA A 1 84 ? 3.758 -13.025 -7.007 1.00 51.78 84 ALA A C 1
ATOM 714 O O . ALA A 1 84 ? 4.817 -13.242 -6.415 1.00 51.78 84 ALA A O 1
ATOM 715 N N . GLN A 1 85 ? 3.690 -12.174 -8.035 1.00 58.34 85 GLN A N 1
ATOM 716 C CA . GLN A 1 85 ? 4.808 -11.347 -8.473 1.00 58.34 85 GLN A CA 1
ATOM 717 C C . GLN A 1 85 ? 4.336 -9.943 -8.870 1.00 58.34 85 GLN A C 1
ATOM 719 O O . GLN A 1 85 ? 3.350 -9.777 -9.587 1.00 58.34 85 GLN A O 1
ATOM 724 N N . ILE A 1 86 ? 5.078 -8.918 -8.445 1.00 65.75 86 ILE A N 1
ATOM 725 C CA . ILE A 1 86 ? 4.878 -7.544 -8.919 1.00 65.75 86 ILE A CA 1
ATOM 726 C C . ILE A 1 86 ? 5.344 -7.445 -10.374 1.00 65.75 86 ILE A C 1
ATOM 728 O O . ILE A 1 86 ? 6.503 -7.737 -10.675 1.00 65.75 86 ILE A O 1
ATOM 732 N N . ARG A 1 87 ? 4.442 -7.046 -11.272 1.00 66.75 87 ARG A N 1
ATOM 733 C CA . ARG A 1 87 ? 4.665 -7.037 -12.720 1.00 66.75 87 ARG A CA 1
ATOM 734 C C . ARG A 1 87 ? 5.125 -5.704 -13.267 1.00 66.75 87 ARG A C 1
ATOM 736 O O . ARG A 1 87 ? 6.000 -5.710 -14.126 1.00 66.75 87 ARG A O 1
ATOM 743 N N . ASP A 1 88 ? 4.551 -4.602 -12.798 1.00 69.88 88 ASP A N 1
ATOM 744 C CA . ASP A 1 88 ? 4.779 -3.311 -13.442 1.00 69.88 88 ASP A CA 1
ATOM 745 C C . ASP A 1 88 ? 4.652 -2.122 -12.486 1.00 69.88 88 ASP A C 1
ATOM 747 O O . ASP A 1 88 ? 4.017 -2.238 -11.433 1.00 69.88 88 ASP A O 1
ATOM 751 N N . ILE A 1 89 ? 5.267 -1.002 -12.875 1.00 76.38 89 ILE A N 1
ATOM 752 C CA . ILE A 1 89 ? 5.073 0.325 -12.285 1.00 76.38 89 ILE A CA 1
ATOM 753 C C . ILE A 1 89 ? 4.260 1.132 -13.295 1.00 76.38 89 ILE A C 1
ATOM 755 O O . ILE A 1 89 ? 4.703 1.353 -14.415 1.00 76.38 89 ILE A O 1
ATOM 759 N N . ALA A 1 90 ? 3.075 1.590 -12.911 1.00 72.56 90 ALA A N 1
ATOM 760 C CA . ALA A 1 90 ? 2.235 2.378 -13.800 1.00 72.56 90 ALA A CA 1
ATOM 761 C C . ALA A 1 90 ? 1.418 3.395 -13.021 1.00 72.56 90 ALA A C 1
ATOM 763 O O . ALA A 1 90 ? 1.049 3.166 -11.872 1.00 72.56 90 ALA A O 1
ATOM 764 N N . ILE A 1 91 ? 1.046 4.496 -13.666 1.00 69.44 91 ILE A N 1
ATOM 765 C CA . ILE A 1 91 ? 0.023 5.368 -13.100 1.00 69.44 91 ILE A CA 1
ATOM 766 C C . ILE A 1 91 ? -1.331 4.935 -13.625 1.00 69.44 91 ILE A C 1
ATOM 768 O O . ILE A 1 91 ? -1.534 4.817 -14.834 1.00 69.44 91 ILE A O 1
ATOM 772 N N . THR A 1 92 ? -2.267 4.683 -12.711 1.00 62.72 92 THR A N 1
ATOM 773 C CA . THR A 1 92 ? -3.621 4.302 -13.094 1.00 62.72 92 THR A CA 1
ATOM 774 C C . THR A 1 92 ? -4.605 5.431 -12.864 1.00 62.72 92 THR A C 1
ATOM 776 O O . THR A 1 92 ? -4.593 6.122 -11.849 1.00 62.72 92 THR A O 1
ATOM 779 N N . ASN A 1 93 ? -5.548 5.553 -13.797 1.00 53.09 93 ASN A N 1
ATOM 780 C CA . ASN A 1 93 ? -6.606 6.570 -13.792 1.00 53.09 93 ASN A CA 1
ATOM 781 C C . ASN A 1 93 ? -7.576 6.456 -12.599 1.00 53.09 93 ASN A C 1
ATOM 783 O O . ASN A 1 93 ? -8.512 7.241 -12.480 1.00 53.09 93 ASN A O 1
ATOM 787 N N . ASN A 1 94 ? -7.398 5.440 -11.754 1.00 51.66 94 ASN A N 1
ATOM 788 C CA . ASN A 1 94 ? -8.256 5.154 -10.613 1.00 51.66 94 ASN A CA 1
ATOM 789 C C . ASN A 1 94 ? -7.779 5.844 -9.329 1.00 51.66 94 ASN A C 1
ATOM 791 O O . ASN A 1 94 ? -8.551 5.931 -8.376 1.00 51.66 94 ASN A O 1
ATOM 795 N N . TYR A 1 95 ? -6.537 6.333 -9.302 1.00 51.62 95 TYR A N 1
ATOM 796 C CA . TYR A 1 95 ? -5.982 7.074 -8.178 1.00 51.62 95 TYR A CA 1
ATOM 797 C C . TYR A 1 95 ? -5.639 8.479 -8.641 1.00 51.62 95 TYR A C 1
ATOM 799 O O . TYR A 1 95 ? -4.849 8.676 -9.559 1.00 51.62 95 TYR A O 1
ATOM 807 N N . TYR A 1 96 ? -6.305 9.466 -8.052 1.00 49.75 96 TYR A N 1
ATOM 808 C CA . TYR A 1 96 ? -6.275 10.822 -8.581 1.00 49.75 96 TYR A CA 1
ATOM 809 C C . TYR A 1 96 ? -4.918 11.501 -8.394 1.00 49.75 96 TYR A C 1
ATOM 811 O O . TYR A 1 96 ? -4.237 11.310 -7.386 1.00 49.75 96 TYR A O 1
ATOM 819 N N . TYR A 1 97 ? -4.618 12.342 -9.379 1.00 50.41 97 TYR A N 1
ATOM 820 C CA . TYR A 1 97 ? -3.712 13.478 -9.330 1.00 50.41 97 TYR A CA 1
ATOM 821 C C . TYR A 1 97 ? -4.468 14.677 -8.750 1.00 50.41 97 TYR A C 1
ATOM 823 O O . TYR A 1 97 ? -5.605 14.922 -9.159 1.00 50.41 97 TYR A O 1
ATOM 831 N N . THR A 1 98 ? -3.848 15.474 -7.883 1.00 38.25 98 THR A N 1
ATOM 832 C CA . THR A 1 98 ? -4.356 16.822 -7.569 1.00 38.25 98 THR A CA 1
ATOM 833 C C . THR A 1 98 ? -3.284 17.862 -7.843 1.00 38.25 98 THR A C 1
ATOM 835 O O . THR A 1 98 ? -2.192 17.779 -7.286 1.00 38.25 98 THR A O 1
ATOM 838 N N . TYR A 1 99 ? -3.639 18.814 -8.711 1.00 40.59 99 TYR A N 1
ATOM 839 C CA . TYR A 1 99 ? -3.031 20.135 -8.830 1.00 40.59 99 TYR A CA 1
ATOM 840 C C . TYR A 1 99 ? -3.893 21.070 -7.977 1.00 40.59 99 TYR A C 1
ATOM 842 O O . TYR A 1 99 ? -5.070 21.258 -8.294 1.00 40.59 99 TYR A O 1
ATOM 850 N N . GLU A 1 100 ? -3.366 21.609 -6.880 1.00 35.34 100 GLU A N 1
ATOM 851 C CA . GLU A 1 100 ? -4.068 22.666 -6.143 1.00 35.34 100 GLU A CA 1
ATOM 852 C C . GLU A 1 100 ? -3.585 24.041 -6.618 1.00 35.34 100 GLU A C 1
ATOM 854 O O . GLU A 1 100 ? -2.541 24.531 -6.196 1.00 35.34 100 GLU A O 1
ATOM 859 N N . GLU A 1 101 ? -4.389 24.690 -7.462 1.00 39.94 101 GLU A N 1
ATOM 860 C CA . GLU A 1 101 ? -4.524 26.146 -7.416 1.00 39.94 101 GLU A CA 1
ATOM 861 C C . GLU A 1 101 ? -5.904 26.468 -6.826 1.00 39.94 101 GLU A C 1
ATOM 863 O O . GLU A 1 101 ? -6.924 26.401 -7.502 1.00 39.94 101 GLU A O 1
ATOM 868 N N . ASP A 1 102 ? -5.885 26.790 -5.531 1.00 37.03 102 ASP A N 1
ATOM 869 C CA . ASP A 1 102 ? -6.905 27.487 -4.744 1.00 37.03 102 ASP A CA 1
ATOM 870 C C . ASP A 1 102 ? -8.314 26.863 -4.559 1.00 37.03 102 ASP A C 1
ATOM 872 O O . ASP A 1 102 ? -9.145 26.767 -5.456 1.00 37.03 102 ASP A O 1
ATOM 876 N N . ASN A 1 103 ? -8.628 26.634 -3.276 1.00 34.50 103 ASN A N 1
ATOM 877 C CA . ASN A 1 103 ? -9.954 26.636 -2.641 1.00 34.50 103 ASN A CA 1
ATOM 878 C C . ASN A 1 103 ? -11.017 25.624 -3.106 1.00 34.50 103 ASN A C 1
ATOM 880 O O . ASN A 1 103 ? -11.948 25.948 -3.841 1.00 34.50 103 ASN A O 1
ATOM 884 N N . GLY A 1 104 ? -11.020 24.469 -2.435 1.00 30.28 104 GLY A N 1
ATOM 885 C CA . GLY A 1 104 ? -12.228 23.668 -2.221 1.00 30.28 104 GLY A CA 1
ATOM 886 C C . GLY A 1 104 ? -12.187 22.324 -2.927 1.00 30.28 104 GLY A C 1
ATOM 887 O O . GLY A 1 104 ? -12.583 22.200 -4.081 1.00 30.28 104 GLY A O 1
ATOM 888 N N . GLY A 1 105 ? -11.746 21.304 -2.190 1.00 28.73 105 GLY A N 1
ATOM 889 C CA . GLY A 1 105 ? -11.677 19.931 -2.670 1.00 28.73 105 GLY A CA 1
ATOM 890 C C . GLY A 1 105 ? -13.019 19.414 -3.192 1.00 28.73 105 GLY A C 1
ATOM 891 O O . GLY A 1 105 ? -14.050 19.495 -2.521 1.00 28.73 105 GLY A O 1
ATOM 892 N N . SER A 1 106 ? -12.977 18.820 -4.380 1.00 29.14 106 SER A N 1
ATOM 893 C CA . SER A 1 106 ? -14.021 17.948 -4.896 1.00 29.14 106 SER A CA 1
ATOM 894 C C . SER A 1 106 ? -13.369 16.674 -5.425 1.00 29.14 106 SER A C 1
ATOM 896 O O . SER A 1 106 ? -12.511 16.712 -6.302 1.00 29.14 106 SER A O 1
ATOM 898 N N . LEU A 1 107 ? -13.770 15.540 -4.853 1.00 36.41 107 LEU A N 1
ATOM 899 C CA . LEU A 1 107 ? -13.599 14.225 -5.459 1.00 36.41 107 LEU A CA 1
ATOM 900 C C . LEU A 1 107 ? -14.564 14.172 -6.650 1.00 36.41 107 LEU A C 1
ATOM 902 O O . LEU A 1 107 ? -15.747 14.310 -6.380 1.00 36.41 107 LEU A O 1
ATOM 906 N N . PHE A 1 108 ? -14.094 14.040 -7.902 1.00 35.56 108 PHE A N 1
ATOM 907 C CA . PHE A 1 108 ? -14.640 13.179 -8.983 1.00 35.56 108 PHE A CA 1
ATOM 908 C C . PHE A 1 108 ? -14.064 13.496 -10.393 1.00 35.56 108 PHE A C 1
ATOM 910 O O . PHE A 1 108 ? -14.070 14.637 -10.832 1.00 35.56 108 PHE A O 1
ATOM 917 N N . HIS A 1 109 ? -13.675 12.405 -11.076 1.00 33.06 109 HIS A N 1
ATOM 918 C CA . HIS A 1 109 ? -13.718 11.989 -12.499 1.00 33.06 109 HIS A CA 1
ATOM 919 C C . HIS A 1 109 ? -13.150 12.836 -13.665 1.00 33.06 109 HIS A C 1
ATOM 921 O O . HIS A 1 109 ? -13.577 13.950 -13.932 1.00 33.06 109 HIS A O 1
ATOM 927 N N . GLU A 1 110 ? -12.331 12.120 -14.458 1.00 39.75 110 GLU A N 1
ATOM 928 C CA . GLU A 1 110 ? -11.872 12.349 -15.845 1.00 39.75 110 GLU A CA 1
ATOM 929 C C . GLU A 1 110 ? -10.731 13.359 -16.079 1.00 39.75 110 GLU A C 1
ATOM 931 O O . GLU A 1 110 ? -10.928 14.562 -16.205 1.00 39.75 110 GLU A O 1
ATOM 936 N N . GLY A 1 111 ? -9.513 12.834 -16.268 1.00 39.69 111 GLY A N 1
ATOM 937 C CA . GLY A 1 111 ? -8.382 13.578 -16.824 1.00 39.69 111 GLY A CA 1
ATOM 938 C C . GLY A 1 111 ? -7.211 12.647 -17.133 1.00 39.69 111 GLY A C 1
ATOM 939 O O . GLY A 1 111 ? -6.902 11.770 -16.333 1.00 39.69 111 GLY A O 1
ATOM 940 N N . ASN A 1 112 ? -6.599 12.797 -18.311 1.00 46.59 112 ASN A N 1
ATOM 941 C CA . ASN A 1 112 ? -5.419 12.038 -18.735 1.00 46.59 112 ASN A CA 1
ATOM 942 C C . ASN A 1 112 ? -4.344 12.027 -17.633 1.00 46.59 112 ASN A C 1
ATOM 944 O O . ASN A 1 112 ? -3.911 13.088 -17.185 1.00 46.59 112 ASN A O 1
ATOM 948 N N . SER A 1 113 ? -3.911 10.837 -17.216 1.00 54.88 113 SER A N 1
ATOM 949 C CA . SER A 1 113 ? -2.805 10.657 -16.277 1.00 54.88 113 SER A CA 1
ATOM 950 C C . SER A 1 113 ? -1.495 11.122 -16.922 1.00 54.88 113 SER A C 1
ATOM 952 O O . SER A 1 113 ? -0.994 10.472 -17.842 1.00 54.88 113 SER A O 1
ATOM 954 N N . ASN A 1 114 ? -0.945 12.248 -16.470 1.00 61.75 114 ASN A N 1
ATOM 955 C CA . ASN A 1 114 ? 0.378 12.711 -16.890 1.00 61.75 114 ASN A CA 1
ATOM 956 C C . ASN A 1 114 ? 1.422 12.186 -15.906 1.00 61.75 114 ASN A C 1
ATOM 958 O O . ASN A 1 114 ? 1.390 12.536 -14.738 1.00 61.75 114 ASN A O 1
ATOM 962 N N . ASP A 1 115 ? 2.359 11.357 -16.352 1.00 65.44 115 ASP A N 1
ATOM 963 C CA . ASP A 1 115 ? 3.386 10.762 -15.482 1.00 65.44 115 ASP A CA 1
ATOM 964 C C . ASP A 1 115 ? 4.501 11.737 -15.071 1.00 65.44 115 ASP A C 1
ATOM 966 O O . ASP A 1 115 ? 5.260 11.479 -14.145 1.00 65.44 115 ASP A O 1
ATOM 970 N N . PHE A 1 116 ? 4.602 12.889 -15.741 1.00 68.56 116 PHE A N 1
ATOM 971 C CA . PHE A 1 116 ? 5.675 13.873 -15.541 1.00 68.56 116 PHE A CA 1
ATOM 972 C C . PHE A 1 116 ? 7.104 13.277 -15.636 1.00 68.56 116 PHE A C 1
ATOM 974 O O . PHE A 1 116 ? 8.062 13.957 -15.278 1.00 68.56 116 PHE A O 1
ATOM 981 N N . GLY A 1 117 ? 7.254 12.044 -16.146 1.00 70.69 117 GLY A N 1
ATOM 982 C CA . GLY A 1 117 ? 8.503 11.280 -16.229 1.00 70.69 117 GLY A CA 1
ATOM 983 C C . GLY A 1 117 ? 8.850 10.461 -14.975 1.00 70.69 117 GLY A C 1
ATOM 984 O O . GLY A 1 117 ? 9.965 9.941 -14.889 1.00 70.69 117 GLY A O 1
ATOM 985 N N . LEU A 1 118 ? 7.944 10.350 -13.993 1.00 77.56 118 LEU A N 1
ATOM 986 C CA . LEU A 1 118 ? 8.193 9.639 -12.737 1.00 77.56 118 LEU A CA 1
ATOM 987 C C . LEU A 1 118 ? 8.331 8.121 -12.937 1.00 77.56 118 LEU A C 1
ATOM 989 O O . LEU A 1 118 ? 9.254 7.540 -12.374 1.00 77.56 118 LEU A O 1
ATOM 993 N N . CYS A 1 119 ? 7.485 7.463 -13.731 1.00 77.94 119 CYS A N 1
ATOM 994 C CA . CYS A 1 119 ? 7.584 6.018 -13.965 1.00 77.94 119 CYS A CA 1
ATOM 995 C C . CYS A 1 119 ? 8.914 5.661 -14.631 1.00 77.94 119 CYS A C 1
ATOM 997 O O . CYS A 1 119 ? 9.627 4.805 -14.114 1.00 77.94 119 CYS A O 1
ATOM 999 N N . SER A 1 120 ? 9.309 6.384 -15.686 1.00 75.12 120 SER A N 1
ATOM 1000 C CA . SER A 1 120 ? 10.612 6.194 -16.344 1.00 75.12 120 SER A CA 1
ATOM 1001 C C . SER A 1 120 ? 11.779 6.356 -15.364 1.00 75.12 120 SER A C 1
ATOM 1003 O O . SER A 1 120 ? 12.740 5.591 -15.393 1.00 75.12 120 SER A O 1
ATOM 1005 N N . LEU A 1 121 ? 11.696 7.333 -14.454 1.00 78.12 121 LEU A N 1
ATOM 1006 C CA . LEU A 1 121 ? 12.697 7.528 -13.406 1.00 78.12 121 LEU A CA 1
ATOM 1007 C C . LEU A 1 121 ? 12.745 6.346 -12.425 1.00 78.12 121 LEU A C 1
ATOM 1009 O O . LEU A 1 121 ? 13.830 5.877 -12.081 1.00 78.12 121 LEU A O 1
ATOM 1013 N N . LEU A 1 122 ? 11.586 5.877 -11.958 1.00 82.75 122 LEU A N 1
ATOM 1014 C CA . LEU A 1 122 ? 11.485 4.751 -11.028 1.00 82.75 122 LEU A CA 1
ATOM 1015 C C . LEU A 1 122 ? 11.970 3.440 -11.667 1.00 82.75 122 LEU A C 1
ATOM 1017 O O . LEU A 1 122 ? 12.591 2.625 -10.981 1.00 82.75 122 LEU A O 1
ATOM 1021 N N . GLU A 1 123 ? 11.736 3.252 -12.966 1.00 80.31 123 GLU A N 1
ATOM 1022 C CA . GLU A 1 123 ? 12.268 2.138 -13.754 1.00 80.31 123 GLU A CA 1
ATOM 1023 C C . GLU A 1 123 ? 13.793 2.196 -13.876 1.00 80.31 123 GLU A C 1
ATOM 1025 O O . GLU A 1 123 ? 14.460 1.210 -13.568 1.00 80.31 123 GLU A O 1
ATOM 1030 N N . GLU A 1 124 ? 14.362 3.348 -14.246 1.00 78.94 124 GLU A N 1
ATOM 1031 C CA . GLU A 1 124 ? 15.820 3.553 -14.332 1.00 78.94 124 GLU A CA 1
ATOM 1032 C C . GLU A 1 124 ? 16.518 3.401 -12.971 1.00 78.94 124 GLU A C 1
ATOM 1034 O O . GLU A 1 124 ? 17.697 3.049 -12.893 1.00 78.94 124 GLU A O 1
ATOM 1039 N N . MET A 1 125 ? 15.803 3.666 -11.877 1.00 81.19 125 MET A N 1
ATOM 1040 C CA . MET A 1 125 ? 16.265 3.405 -10.514 1.00 81.19 125 MET A CA 1
ATOM 1041 C C . MET A 1 125 ? 16.150 1.940 -10.097 1.00 81.19 125 MET A C 1
ATOM 1043 O O . MET A 1 125 ? 16.584 1.621 -8.996 1.00 81.19 125 MET A O 1
ATOM 1047 N N . GLU A 1 126 ? 15.547 1.070 -10.908 1.00 85.12 126 GLU A N 1
ATOM 1048 C CA . GLU A 1 126 ? 15.205 -0.307 -10.531 1.00 85.12 126 GLU A CA 1
ATOM 1049 C C . GLU A 1 126 ? 14.370 -0.350 -9.230 1.00 85.12 126 GLU A C 1
ATOM 1051 O O . GLU A 1 126 ? 14.450 -1.289 -8.432 1.00 85.12 126 GLU A O 1
ATOM 1056 N N . TYR A 1 127 ? 13.537 0.676 -8.992 1.00 85.25 127 TYR A N 1
ATOM 1057 C CA . TYR A 1 127 ? 12.785 0.832 -7.741 1.00 85.25 127 TYR A CA 1
ATOM 1058 C C . TYR A 1 127 ? 11.869 -0.366 -7.469 1.00 85.25 127 TYR A C 1
ATOM 1060 O O . TYR A 1 127 ? 11.781 -0.834 -6.332 1.00 85.25 127 TYR A O 1
ATOM 1068 N N . ARG A 1 128 ? 11.263 -0.927 -8.526 1.00 83.38 128 ARG A N 1
ATOM 1069 C CA . ARG A 1 128 ? 10.473 -2.167 -8.463 1.00 83.38 128 ARG A CA 1
ATOM 1070 C C . ARG A 1 128 ? 11.266 -3.308 -7.832 1.00 83.38 128 ARG A C 1
ATOM 1072 O O . ARG A 1 128 ? 10.737 -4.028 -6.992 1.00 83.38 128 ARG A O 1
ATOM 1079 N N . GLU A 1 129 ? 12.509 -3.503 -8.260 1.00 82.62 129 GLU A N 1
ATOM 1080 C CA . GLU A 1 129 ? 13.344 -4.630 -7.832 1.00 82.62 129 GLU A CA 1
ATOM 1081 C C . GLU A 1 129 ? 13.805 -4.452 -6.391 1.00 82.62 129 GLU A C 1
ATOM 1083 O O . GLU A 1 129 ? 13.769 -5.399 -5.607 1.00 82.62 129 GLU A O 1
ATOM 1088 N N . SER A 1 130 ? 14.139 -3.217 -6.017 1.00 84.12 130 SER A N 1
ATOM 1089 C CA . SER A 1 130 ? 14.413 -2.845 -4.631 1.00 84.12 130 SER A CA 1
ATOM 1090 C C . SER A 1 130 ? 13.222 -3.140 -3.718 1.00 84.12 130 SER A C 1
ATOM 1092 O O . SER A 1 130 ? 13.367 -3.851 -2.724 1.00 84.12 130 SER A O 1
ATOM 1094 N N . PHE A 1 131 ? 12.024 -2.687 -4.095 1.00 82.25 131 PHE A N 1
ATOM 1095 C CA . PHE A 1 131 ? 10.799 -2.940 -3.338 1.00 82.25 131 PHE A CA 1
ATOM 1096 C C . PHE A 1 131 ? 10.489 -4.443 -3.242 1.00 82.25 131 PHE A C 1
ATOM 1098 O O . PHE A 1 131 ? 10.215 -4.956 -2.158 1.00 82.25 131 PHE A O 1
ATOM 1105 N N . LEU A 1 132 ? 10.631 -5.175 -4.351 1.00 77.44 132 LEU A N 1
ATOM 1106 C CA . LEU A 1 132 ? 10.453 -6.628 -4.410 1.00 77.44 132 LEU A CA 1
ATOM 1107 C C . LEU A 1 132 ? 11.466 -7.414 -3.578 1.00 77.44 132 LEU A C 1
ATOM 1109 O O . LEU A 1 132 ? 11.133 -8.488 -3.078 1.00 77.44 132 LEU A O 1
ATOM 1113 N N . SER A 1 133 ? 12.687 -6.906 -3.406 1.00 79.50 133 SER A N 1
ATOM 1114 C CA . SER A 1 133 ? 13.703 -7.578 -2.589 1.00 79.50 133 SER A CA 1
ATOM 1115 C C . SER A 1 133 ? 13.276 -7.740 -1.122 1.00 79.50 133 SER A C 1
ATOM 1117 O O . SER A 1 133 ? 13.831 -8.571 -0.404 1.00 79.50 133 SER A O 1
ATOM 1119 N N . GLU A 1 134 ? 12.245 -7.003 -0.695 1.00 73.06 134 GLU A N 1
ATOM 1120 C CA . GLU A 1 134 ? 11.655 -7.042 0.642 1.00 73.06 134 GLU A CA 1
ATOM 1121 C C . GLU A 1 134 ? 10.289 -7.757 0.693 1.00 73.06 134 GLU A C 1
ATOM 1123 O O . GLU A 1 134 ? 9.491 -7.488 1.590 1.00 73.06 134 GLU A O 1
ATOM 1128 N N . TYR A 1 135 ? 10.009 -8.682 -0.234 1.00 72.31 135 TYR A N 1
ATOM 1129 C CA . TYR A 1 135 ? 8.700 -9.340 -0.386 1.00 72.31 135 TYR A CA 1
ATOM 1130 C C . TYR A 1 135 ? 8.073 -9.862 0.923 1.00 72.31 135 TYR A C 1
ATOM 1132 O O . TYR A 1 135 ? 6.883 -9.655 1.153 1.00 72.31 135 TYR A O 1
ATOM 1140 N N . ASP A 1 136 ? 8.858 -10.458 1.827 1.00 70.19 136 ASP A N 1
ATOM 1141 C CA . ASP A 1 136 ? 8.355 -10.941 3.125 1.00 70.19 136 ASP A CA 1
ATOM 1142 C C . ASP A 1 136 ? 7.745 -9.809 3.976 1.00 70.19 136 ASP A C 1
ATOM 1144 O O . ASP A 1 136 ? 6.684 -9.966 4.582 1.00 70.19 136 ASP A O 1
ATOM 1148 N N . LEU A 1 137 ? 8.371 -8.628 3.976 1.00 72.56 137 LEU A N 1
ATOM 1149 C CA . LEU A 1 137 ? 7.868 -7.451 4.689 1.00 72.56 137 LEU A CA 1
ATOM 1150 C C . LEU A 1 137 ? 6.648 -6.838 3.995 1.00 72.56 137 LEU A C 1
ATOM 1152 O O . LEU A 1 137 ? 5.795 -6.271 4.677 1.00 72.56 137 LEU A O 1
ATOM 1156 N N . LEU A 1 138 ? 6.535 -6.971 2.671 1.00 73.50 138 LEU A N 1
ATOM 1157 C CA . LEU A 1 138 ? 5.349 -6.553 1.913 1.00 73.50 138 LEU A CA 1
ATOM 1158 C C . LEU A 1 138 ? 4.132 -7.439 2.220 1.00 73.50 138 LEU A C 1
ATOM 1160 O O . LEU A 1 138 ? 3.013 -6.944 2.368 1.00 73.50 138 LEU A O 1
ATOM 1164 N N . GLN A 1 139 ? 4.352 -8.739 2.411 1.00 69.94 139 GLN A N 1
ATOM 1165 C CA . GLN A 1 139 ? 3.319 -9.677 2.860 1.00 69.94 139 GLN A CA 1
ATOM 1166 C C . GLN A 1 139 ? 2.884 -9.407 4.313 1.00 69.94 139 GLN A C 1
ATOM 1168 O O . GLN A 1 139 ? 1.694 -9.431 4.644 1.00 69.94 139 GLN A O 1
ATOM 1173 N N . GLU A 1 140 ? 3.819 -9.062 5.201 1.00 67.81 140 GLU A N 1
ATOM 1174 C CA . GLU A 1 140 ? 3.478 -8.580 6.548 1.00 67.81 140 GLU A CA 1
ATOM 1175 C C . GLU A 1 140 ? 2.733 -7.233 6.515 1.00 67.81 140 GLU A C 1
ATOM 1177 O O . GLU A 1 140 ? 1.820 -6.990 7.306 1.00 67.81 140 GLU A O 1
ATOM 1182 N N . PHE A 1 141 ? 3.101 -6.343 5.595 1.00 66.31 141 PHE A N 1
ATOM 1183 C CA . PHE A 1 141 ? 2.467 -5.043 5.401 1.00 66.31 141 PHE A CA 1
ATOM 1184 C C . PHE A 1 141 ? 1.001 -5.186 4.970 1.00 66.31 141 PHE A C 1
ATOM 1186 O O . PHE A 1 141 ? 0.120 -4.609 5.616 1.00 66.31 141 PHE A O 1
ATOM 1193 N N . SER A 1 142 ? 0.724 -6.017 3.959 1.00 64.69 142 SER A N 1
ATOM 1194 C CA . SER A 1 142 ? -0.635 -6.277 3.465 1.00 64.69 142 SER A CA 1
ATOM 1195 C C . SER A 1 142 ? -1.525 -6.937 4.520 1.00 64.69 142 SER A C 1
ATOM 1197 O O . SER A 1 142 ? -2.672 -6.532 4.714 1.00 64.69 142 SER A O 1
ATOM 1199 N N . SER A 1 143 ? -0.988 -7.889 5.283 1.00 61.31 143 SER A N 1
ATOM 1200 C CA . SER A 1 143 ? -1.718 -8.539 6.374 1.00 61.31 143 SER A CA 1
ATOM 1201 C C . SER A 1 143 ? -1.968 -7.608 7.569 1.00 61.31 143 SER A C 1
ATOM 1203 O O . SER A 1 143 ? -3.031 -7.679 8.188 1.00 61.31 143 SER A O 1
ATOM 1205 N N . SER A 1 144 ? -1.056 -6.676 7.872 1.00 63.38 144 SER A N 1
ATOM 1206 C CA . SER A 1 144 ? -1.178 -5.785 9.036 1.00 63.38 144 SER A CA 1
ATOM 1207 C C . SER A 1 144 ? -2.364 -4.812 8.971 1.00 63.38 144 SER A C 1
ATOM 1209 O O . SER A 1 144 ? -2.962 -4.528 10.011 1.00 63.38 144 SER A O 1
ATOM 1211 N N . LYS A 1 145 ? -2.748 -4.343 7.773 1.00 67.62 145 LYS A N 1
ATOM 1212 C CA . LYS A 1 145 ? -3.933 -3.487 7.566 1.00 67.62 145 LYS A CA 1
ATOM 1213 C C . LYS A 1 145 ? -5.208 -4.227 7.958 1.00 67.62 145 LYS A C 1
ATOM 1215 O O . LYS A 1 145 ? -6.009 -3.696 8.721 1.00 67.62 145 LYS A O 1
ATOM 1220 N N . HIS A 1 146 ? -5.356 -5.466 7.500 1.00 70.50 146 HIS A N 1
ATOM 1221 C CA . HIS A 1 146 ? -6.536 -6.270 7.801 1.00 70.50 146 HIS A CA 1
ATOM 1222 C C . HIS A 1 146 ? -6.562 -6.766 9.250 1.00 70.50 146 HIS A C 1
ATOM 1224 O O . HIS A 1 146 ? -7.629 -6.881 9.844 1.00 70.50 146 HIS A O 1
ATOM 1230 N N . VAL A 1 147 ? -5.396 -7.004 9.858 1.00 69.19 147 VAL A N 1
ATOM 1231 C CA . VAL A 1 147 ? -5.296 -7.276 11.299 1.00 69.19 147 VAL A CA 1
ATOM 1232 C C . VAL A 1 147 ? -5.727 -6.052 12.111 1.00 69.19 147 VAL A C 1
ATOM 1234 O O . VAL A 1 147 ? -6.485 -6.197 13.067 1.00 69.19 147 VAL A O 1
ATOM 1237 N N . LEU A 1 148 ? -5.297 -4.845 11.728 1.00 75.31 148 LEU A N 1
ATOM 1238 C CA . LEU A 1 148 ? -5.722 -3.607 12.388 1.00 75.31 148 LEU A CA 1
ATOM 1239 C C . LEU A 1 148 ? -7.222 -3.350 12.192 1.00 75.31 148 LEU A C 1
ATOM 1241 O O . LEU A 1 148 ? -7.910 -2.937 13.120 1.00 75.31 148 LEU A O 1
ATOM 1245 N N . GLU A 1 149 ? -7.743 -3.624 10.999 1.00 83.19 149 GLU A N 1
ATOM 1246 C CA . GLU A 1 149 ? -9.171 -3.537 10.710 1.00 83.19 149 GLU A CA 1
ATOM 1247 C C . GLU A 1 149 ? -9.985 -4.526 11.550 1.00 83.19 149 GLU A C 1
ATOM 1249 O O . GLU A 1 149 ? -10.996 -4.133 12.126 1.00 83.19 149 GLU A O 1
ATOM 1254 N N . ALA A 1 150 ? -9.516 -5.766 11.702 1.00 84.12 150 ALA A N 1
ATOM 1255 C CA . ALA A 1 150 ? -10.147 -6.767 12.555 1.00 84.12 150 ALA A CA 1
ATOM 1256 C C . ALA A 1 150 ? -10.152 -6.336 14.035 1.00 84.12 150 ALA A C 1
ATOM 1258 O O . ALA A 1 150 ? -11.179 -6.438 14.704 1.00 84.12 150 ALA A O 1
ATOM 1259 N N . GLN A 1 151 ? -9.045 -5.759 14.521 1.00 80.25 151 GLN A N 1
ATOM 1260 C CA . GLN A 1 151 ? -8.940 -5.196 15.874 1.00 80.25 151 GLN A CA 1
ATOM 1261 C C . GLN A 1 151 ? -9.902 -4.024 16.097 1.00 80.25 151 GLN A C 1
ATOM 1263 O O . GLN A 1 151 ? -10.585 -3.971 17.122 1.00 80.25 151 GLN A O 1
ATOM 1268 N N . ASN A 1 152 ? -9.978 -3.094 15.141 1.00 82.25 152 ASN A N 1
ATOM 1269 C CA . ASN A 1 152 ? -10.900 -1.961 15.205 1.00 82.25 152 ASN A CA 1
ATOM 1270 C C . ASN A 1 152 ? -12.357 -2.439 15.186 1.00 82.25 152 ASN A C 1
ATOM 1272 O O . ASN A 1 152 ? -13.162 -1.987 15.999 1.00 82.25 152 ASN A O 1
ATOM 1276 N N . LEU A 1 153 ? -12.674 -3.398 14.310 1.00 89.00 153 LEU A N 1
ATOM 1277 C CA . LEU A 1 153 ? -14.003 -3.988 14.206 1.00 89.00 153 LEU A CA 1
ATOM 1278 C C . LEU A 1 153 ? -14.392 -4.706 15.504 1.00 89.00 153 LEU A C 1
ATOM 1280 O O . LEU A 1 153 ? -15.504 -4.518 15.988 1.00 89.00 153 LEU A O 1
ATOM 1284 N N . PHE A 1 154 ? -13.478 -5.468 16.116 1.00 91.50 154 PHE A N 1
ATOM 1285 C CA . PHE A 1 154 ? -13.705 -6.097 17.419 1.00 91.50 154 PHE A CA 1
ATOM 1286 C C . PHE A 1 154 ? -14.002 -5.054 18.501 1.00 91.50 154 PHE A C 1
ATOM 1288 O O . PHE A 1 154 ? -15.005 -5.172 19.209 1.00 91.50 154 PHE A O 1
ATOM 1295 N N . ALA A 1 155 ? -13.181 -4.005 18.599 1.00 86.75 155 ALA A N 1
ATOM 1296 C CA . ALA A 1 155 ? -13.362 -2.946 19.588 1.00 86.75 155 ALA A CA 1
ATOM 1297 C C . ALA A 1 155 ? -14.727 -2.247 19.461 1.00 86.75 155 ALA A C 1
ATOM 1299 O O . ALA A 1 155 ? -15.352 -1.948 20.483 1.00 86.75 155 ALA A O 1
ATOM 1300 N N . GLU A 1 156 ? -15.193 -2.032 18.227 1.00 92.69 156 GLU A N 1
ATOM 1301 C CA . GLU A 1 156 ? -16.491 -1.432 17.907 1.00 92.69 156 GLU A CA 1
ATOM 1302 C C . GLU A 1 156 ? -17.663 -2.338 18.320 1.00 92.69 156 GLU A C 1
ATOM 1304 O O . GLU A 1 156 ? -18.608 -1.889 18.975 1.00 92.69 156 GLU A O 1
ATOM 1309 N N . VAL A 1 157 ? -17.599 -3.634 17.996 1.00 92.00 157 VAL A N 1
ATOM 1310 C CA . VAL A 1 157 ? -18.779 -4.512 18.066 1.00 92.00 157 VAL A CA 1
ATOM 1311 C C . VAL A 1 157 ? -18.825 -5.457 19.265 1.00 92.00 157 VAL A C 1
ATOM 1313 O O . VAL A 1 157 ? -19.885 -6.037 19.511 1.00 92.00 157 VAL A O 1
ATOM 1316 N N . GLN A 1 158 ? -17.746 -5.595 20.046 1.00 90.12 158 GLN A N 1
ATOM 1317 C CA . GLN A 1 158 ? -17.641 -6.524 21.191 1.00 90.12 158 GLN A CA 1
ATOM 1318 C C . GLN A 1 158 ? -18.860 -6.505 22.127 1.00 90.12 158 GLN A C 1
ATOM 1320 O O . GLN A 1 158 ? -19.352 -7.547 22.547 1.00 90.12 158 GLN A O 1
ATOM 1325 N N . ASN A 1 159 ? -19.434 -5.327 22.387 1.00 89.06 159 ASN A N 1
ATOM 1326 C CA . ASN A 1 159 ? -20.566 -5.172 23.306 1.00 89.06 159 ASN A CA 1
ATOM 1327 C C . ASN A 1 159 ? -21.924 -5.583 22.710 1.00 89.06 159 ASN A C 1
ATOM 1329 O O . ASN A 1 159 ? -22.941 -5.554 23.405 1.00 89.06 159 ASN A O 1
ATOM 1333 N N . SER A 1 160 ? -21.969 -5.897 21.415 1.00 92.12 160 SER A N 1
ATOM 1334 C CA . SER A 1 160 ? -23.185 -6.303 20.696 1.00 92.12 160 SER A CA 1
ATOM 1335 C C . SER A 1 160 ? -23.261 -7.798 20.431 1.00 92.12 160 SER A C 1
ATOM 1337 O O . SER A 1 160 ? -24.345 -8.299 20.144 1.00 92.12 160 SER A O 1
ATOM 1339 N N . TYR A 1 161 ? -22.145 -8.508 20.577 1.00 92.38 161 TYR A N 1
ATOM 1340 C CA . TYR A 1 161 ? -22.050 -9.946 20.369 1.00 92.38 161 TYR A CA 1
ATOM 1341 C C . TYR A 1 161 ? -21.670 -10.629 21.686 1.00 92.38 161 TYR A C 1
ATOM 1343 O O . TYR A 1 161 ? -20.492 -10.664 22.041 1.00 92.38 161 TYR A O 1
ATOM 1351 N N . PRO A 1 162 ? -22.649 -11.166 22.439 1.00 91.19 162 PRO A N 1
ATOM 1352 C CA . PRO A 1 162 ? -22.375 -11.844 23.696 1.00 91.19 162 PRO A CA 1
ATOM 1353 C C . PRO A 1 162 ? -21.366 -12.973 23.511 1.00 91.19 162 PRO A C 1
ATOM 1355 O O . PRO A 1 162 ? -21.575 -13.890 22.718 1.00 91.19 162 PRO A O 1
ATOM 1358 N N . GLY A 1 163 ? -20.280 -12.888 24.269 1.00 89.62 163 GLY A N 1
ATOM 1359 C CA . GLY A 1 163 ? -19.246 -13.906 24.294 1.00 89.62 163 GLY A CA 1
ATOM 1360 C C . GLY A 1 163 ? -18.269 -13.902 23.121 1.00 89.62 163 GLY A C 1
ATOM 1361 O O . GLY A 1 163 ? -17.517 -14.866 22.983 1.00 89.62 163 GLY A O 1
ATOM 1362 N N . LEU A 1 164 ? -18.273 -12.844 22.304 1.00 94.69 164 LEU A N 1
ATOM 1363 C CA . LEU A 1 164 ? -17.217 -12.571 21.332 1.00 94.69 164 LEU A CA 1
ATOM 1364 C C . LEU A 1 164 ? -15.895 -12.317 22.070 1.00 94.69 164 LEU A C 1
ATOM 1366 O O . LEU A 1 164 ? -15.825 -11.452 22.941 1.00 94.69 164 LEU A O 1
ATOM 1370 N N . GLU A 1 165 ? -14.863 -13.073 21.718 1.00 93.12 165 GLU A N 1
ATOM 1371 C CA . GLU A 1 165 ? -13.513 -12.967 22.279 1.00 93.12 165 GLU A CA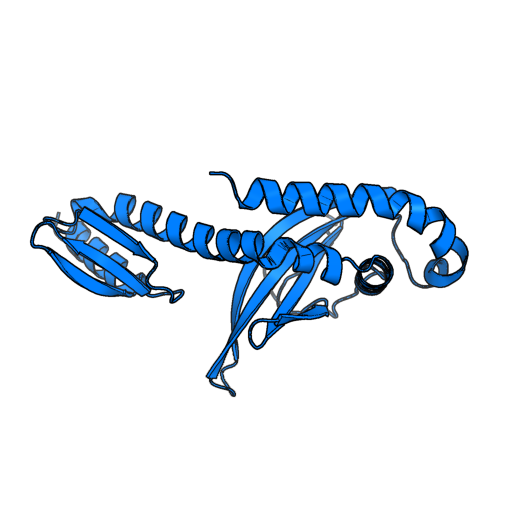 1
ATOM 1372 C C . GLU A 1 165 ? -12.556 -12.235 21.348 1.00 93.12 165 GLU A C 1
ATOM 1374 O O . GLU A 1 165 ? -11.688 -11.514 21.828 1.00 93.12 165 GLU A O 1
ATOM 1379 N N . ASP A 1 166 ? -12.705 -12.429 20.035 1.00 90.44 166 ASP A N 1
ATOM 1380 C CA . ASP A 1 166 ? -11.824 -11.818 19.044 1.00 90.44 166 ASP A CA 1
ATOM 1381 C C . ASP A 1 166 ? -12.483 -11.756 17.657 1.00 90.44 166 ASP A C 1
ATOM 1383 O O . ASP A 1 166 ? -13.433 -12.492 17.359 1.00 90.44 166 ASP A O 1
ATOM 1387 N N . ILE A 1 167 ? -11.945 -10.903 16.788 1.00 89.81 167 ILE A N 1
ATOM 1388 C CA . ILE A 1 167 ? -12.194 -10.914 15.347 1.00 89.81 167 ILE A CA 1
ATOM 1389 C C . ILE A 1 167 ? -10.836 -10.983 14.654 1.00 89.81 167 ILE A C 1
ATOM 1391 O O . ILE A 1 167 ? -9.992 -10.109 14.829 1.00 89.81 167 ILE A O 1
ATOM 1395 N N . LEU A 1 168 ? -10.636 -12.012 13.831 1.00 87.25 168 LEU A N 1
ATOM 1396 C CA . LEU A 1 168 ? -9.419 -12.195 13.045 1.00 87.25 168 LEU A CA 1
ATOM 1397 C C . LEU A 1 168 ? -9.669 -11.940 11.562 1.00 87.25 168 LEU A C 1
ATOM 1399 O O . LEU A 1 168 ? -10.755 -12.200 11.043 1.00 87.25 168 LEU A O 1
ATOM 1403 N N . TYR A 1 169 ? -8.628 -11.509 10.856 1.00 81.19 169 TYR A N 1
ATOM 1404 C CA . TYR A 1 169 ? -8.644 -11.492 9.399 1.00 81.19 169 TYR A CA 1
ATOM 1405 C C . TYR A 1 169 ? -8.717 -12.922 8.846 1.00 81.19 169 TYR A C 1
ATOM 1407 O O . TYR A 1 169 ? -7.934 -13.786 9.241 1.00 81.19 169 TYR A O 1
ATOM 1415 N N . SER A 1 170 ? -9.651 -13.171 7.925 1.00 72.69 170 SER A N 1
ATOM 1416 C CA . SER A 1 170 ? -9.863 -14.504 7.344 1.00 72.69 170 SER A CA 1
ATOM 1417 C C . SER A 1 170 ? -8.929 -14.838 6.173 1.00 72.69 170 SER A C 1
ATOM 1419 O O . SER A 1 170 ? -8.952 -15.966 5.684 1.00 72.69 170 SER A O 1
ATOM 1421 N N . GLY A 1 171 ? -8.137 -13.872 5.692 1.00 61.50 171 GLY A N 1
ATOM 1422 C CA . GLY A 1 171 ? -7.426 -13.982 4.412 1.00 61.50 171 GLY A CA 1
ATOM 1423 C C . GLY A 1 171 ? -8.193 -13.401 3.214 1.00 61.50 171 GLY A C 1
ATOM 1424 O O . GLY A 1 171 ? -7.651 -13.391 2.113 1.00 61.50 171 GLY A O 1
ATOM 1425 N N . SER A 1 172 ? -9.420 -12.909 3.420 1.00 65.81 172 SER A N 1
ATOM 1426 C CA . SER A 1 172 ? -10.286 -12.285 2.409 1.00 65.81 172 SER A CA 1
ATOM 1427 C C . SER A 1 172 ? -10.730 -10.894 2.865 1.00 65.81 172 SER A C 1
ATOM 1429 O O . SER A 1 172 ? -11.112 -10.730 4.020 1.00 65.81 172 SER A O 1
ATOM 1431 N N . ASP A 1 173 ? -10.691 -9.918 1.954 1.00 64.12 173 ASP A N 1
ATOM 1432 C CA . ASP A 1 173 ? -10.791 -8.475 2.245 1.00 64.12 173 ASP A CA 1
ATOM 1433 C C . ASP A 1 173 ? -12.029 -8.075 3.044 1.00 64.12 173 ASP A C 1
ATOM 1435 O O . ASP A 1 173 ? -11.936 -7.268 3.965 1.00 64.12 173 ASP A O 1
ATOM 1439 N N . ASP A 1 174 ? -13.166 -8.693 2.731 1.00 77.25 174 ASP A N 1
ATOM 1440 C CA . ASP A 1 174 ? -14.434 -8.392 3.386 1.00 77.25 174 ASP A CA 1
ATOM 1441 C C . ASP A 1 174 ? -14.805 -9.384 4.482 1.00 77.25 174 ASP A C 1
ATOM 1443 O O . ASP A 1 174 ? -15.771 -9.140 5.200 1.00 77.25 174 ASP A O 1
ATOM 1447 N N . ASN A 1 175 ? -14.080 -10.495 4.630 1.00 83.12 175 ASN A N 1
ATOM 1448 C CA . ASN A 1 175 ? -14.454 -11.576 5.533 1.00 83.12 175 ASN A CA 1
ATOM 1449 C C . ASN A 1 175 ? -13.546 -11.640 6.760 1.00 83.12 175 ASN A C 1
ATOM 1451 O O . ASN A 1 175 ? -12.316 -11.579 6.684 1.00 83.12 175 ASN A O 1
ATOM 1455 N N . PHE A 1 176 ? -14.166 -11.866 7.907 1.00 89.50 176 PHE A N 1
ATOM 1456 C CA . PHE A 1 176 ? -13.503 -11.958 9.194 1.00 89.50 176 PHE A CA 1
ATOM 1457 C C . PHE A 1 176 ? -13.961 -13.215 9.926 1.00 89.50 176 PHE A C 1
ATOM 1459 O O . PHE A 1 176 ? -15.090 -13.679 9.767 1.00 89.50 176 PHE A O 1
ATOM 1466 N N . ILE A 1 177 ? -13.077 -13.763 10.752 1.00 90.62 177 ILE A N 1
ATOM 1467 C CA . ILE A 1 177 ? -13.377 -14.889 11.631 1.00 90.62 177 ILE A CA 1
ATOM 1468 C C . ILE A 1 177 ? -13.713 -14.320 13.008 1.00 90.62 177 ILE A C 1
ATOM 1470 O O . ILE A 1 177 ? -12.824 -13.862 13.722 1.00 90.62 177 ILE A O 1
ATOM 1474 N N . MET A 1 178 ? -14.987 -14.358 13.389 1.00 94.62 178 MET A N 1
ATOM 1475 C CA . MET A 1 178 ? -15.427 -14.056 14.752 1.00 94.62 178 MET A CA 1
ATOM 1476 C C . MET A 1 178 ? -15.196 -15.273 15.647 1.00 94.62 178 MET A C 1
ATOM 1478 O O . MET A 1 178 ? -15.687 -16.361 15.334 1.00 94.62 178 MET A O 1
ATOM 1482 N N . LYS A 1 179 ? -14.491 -15.091 16.765 1.00 92.38 179 LYS A N 1
ATOM 1483 C CA . LYS A 1 179 ? -14.206 -16.142 17.750 1.00 92.38 179 LYS A CA 1
ATOM 1484 C C . LYS A 1 179 ? -14.995 -15.931 19.025 1.00 92.38 179 LYS A C 1
ATOM 1486 O O . LYS A 1 179 ? -14.989 -14.835 19.574 1.00 92.38 179 LYS A O 1
ATOM 1491 N N . PHE A 1 180 ? -15.637 -16.980 19.518 1.00 93.75 180 PHE A N 1
ATOM 1492 C CA . PHE A 1 180 ? -16.433 -16.931 20.740 1.00 93.75 180 PHE A CA 1
ATOM 1493 C C . PHE A 1 180 ? -15.831 -17.821 21.825 1.00 93.75 180 PHE A C 1
ATOM 1495 O O . PHE A 1 180 ? -15.284 -18.881 21.521 1.00 93.75 180 PHE A O 1
ATOM 1502 N N . HIS A 1 181 ? -16.061 -17.477 23.095 1.00 93.00 181 HIS A N 1
ATOM 1503 C CA . HIS A 1 181 ? -15.569 -18.244 24.255 1.00 93.00 181 HIS A CA 1
ATOM 1504 C C . HIS A 1 181 ? -16.080 -19.686 24.329 1.00 93.00 181 HIS A C 1
ATOM 1506 O O . HIS A 1 181 ? -15.650 -20.485 25.158 1.00 93.00 181 HIS A O 1
ATOM 1512 N N . THR A 1 182 ? -17.070 -20.030 23.508 1.00 91.00 182 THR A N 1
ATOM 1513 C CA . THR A 1 182 ? -17.573 -21.396 23.346 1.00 91.00 182 THR A CA 1
ATOM 1514 C C . THR A 1 182 ? -16.654 -22.259 22.477 1.00 91.00 182 THR A C 1
ATOM 1516 O O . THR A 1 182 ? -16.908 -23.453 22.336 1.00 91.00 182 THR A O 1
ATOM 1519 N N . GLY A 1 183 ? -15.617 -21.669 21.874 1.00 85.81 183 GLY A N 1
ATOM 1520 C CA . GLY A 1 183 ? -14.794 -22.277 20.832 1.00 85.81 183 GLY A CA 1
ATOM 1521 C C . GLY A 1 183 ? -15.431 -22.219 19.440 1.00 85.81 183 GLY A C 1
ATOM 1522 O O . GLY A 1 183 ? -14.885 -22.795 18.504 1.00 85.81 183 GLY A O 1
ATOM 1523 N N . ALA A 1 184 ? -16.587 -21.559 19.287 1.00 89.88 184 ALA A N 1
ATOM 1524 C CA . ALA A 1 184 ? -17.205 -21.363 17.982 1.00 89.88 184 ALA A CA 1
ATOM 1525 C C . ALA A 1 184 ? -16.441 -20.306 17.173 1.00 89.88 184 ALA A C 1
ATOM 1527 O O . ALA A 1 184 ? -16.126 -19.228 17.682 1.00 89.88 184 ALA A O 1
ATOM 1528 N N . GLU A 1 185 ? -16.208 -20.606 15.898 1.00 93.62 185 GLU A N 1
ATOM 1529 C CA . GLU A 1 185 ? -15.620 -19.684 14.929 1.00 93.62 185 GLU A CA 1
ATOM 1530 C C . GLU A 1 185 ? -16.603 -19.483 13.773 1.00 93.62 185 GLU 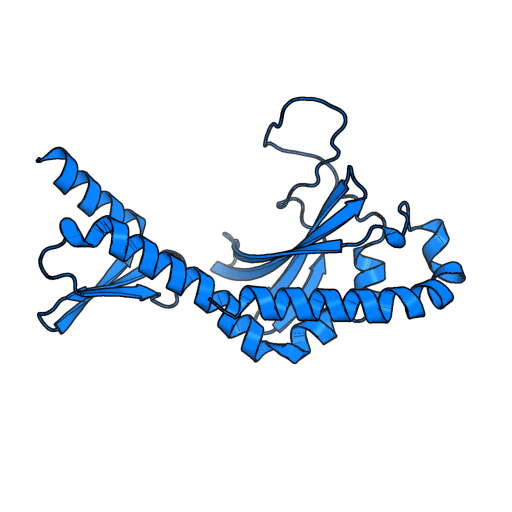A C 1
ATOM 1532 O O . GLU A 1 185 ? -17.140 -20.449 13.225 1.00 93.62 185 GLU A O 1
ATOM 1537 N N . ILE A 1 186 ? -16.867 -18.228 13.413 1.00 91.06 186 ILE A N 1
ATOM 1538 C CA . ILE A 1 186 ? -17.808 -17.873 12.346 1.00 91.06 186 ILE A CA 1
ATOM 1539 C C . ILE A 1 186 ? -17.077 -17.012 11.327 1.00 91.06 186 ILE A C 1
ATOM 1541 O O . ILE A 1 186 ? -16.591 -15.939 11.670 1.00 91.06 186 ILE A O 1
ATOM 1545 N N . ASN A 1 187 ? -17.030 -17.470 10.076 1.00 89.94 187 ASN A N 1
ATOM 1546 C CA . ASN A 1 187 ? -16.544 -16.663 8.965 1.00 89.94 187 ASN A CA 1
ATOM 1547 C C . ASN A 1 187 ? -17.703 -15.838 8.391 1.00 89.94 187 ASN A C 1
ATOM 1549 O O . ASN A 1 187 ? -18.735 -16.398 8.013 1.00 89.94 187 ASN A O 1
ATOM 1553 N N . VAL A 1 188 ? -17.562 -14.519 8.389 1.00 92.31 188 VAL A N 1
ATOM 1554 C CA . VAL A 1 188 ? -18.660 -13.581 8.140 1.00 92.31 188 VAL A CA 1
ATOM 1555 C C . VAL A 1 188 ? -18.119 -12.275 7.573 1.00 92.31 188 VAL A C 1
ATOM 1557 O O . VAL A 1 188 ? -17.005 -11.865 7.903 1.00 92.31 188 VAL A O 1
ATOM 1560 N N . SER A 1 189 ? -18.907 -11.598 6.737 1.00 91.00 189 SER A N 1
ATOM 1561 C CA . SER A 1 189 ? -18.454 -10.338 6.161 1.00 91.00 189 SER A CA 1
ATOM 1562 C C . SER A 1 189 ? -18.506 -9.180 7.162 1.00 91.00 189 SER A C 1
ATOM 1564 O O . SER A 1 189 ? -19.371 -9.132 8.044 1.00 91.00 189 SER A O 1
ATOM 1566 N N . LYS A 1 190 ? -17.639 -8.177 6.993 1.00 90.75 190 LYS A N 1
ATOM 1567 C CA . LYS A 1 190 ? -17.644 -6.930 7.774 1.00 90.75 190 LYS A CA 1
ATOM 1568 C C . LYS A 1 190 ? -19.025 -6.290 7.809 1.00 90.75 190 LYS A C 1
ATOM 1570 O O . LYS A 1 190 ? -19.503 -5.893 8.868 1.00 90.75 190 LYS A O 1
ATOM 1575 N N . GLN A 1 191 ? -19.703 -6.226 6.665 1.00 91.75 191 GLN A N 1
ATOM 1576 C CA . GLN A 1 191 ? -21.027 -5.616 6.584 1.00 91.75 191 GLN A CA 1
ATOM 1577 C C . GLN A 1 191 ? -22.074 -6.403 7.382 1.00 91.75 191 GLN A C 1
ATOM 1579 O O . GLN A 1 191 ? -22.937 -5.804 8.019 1.00 91.75 191 GLN A O 1
ATOM 1584 N N . GLN A 1 192 ? -21.990 -7.734 7.406 1.00 91.38 192 GLN A N 1
ATOM 1585 C CA . GLN A 1 192 ? -22.860 -8.561 8.243 1.00 91.38 192 GLN A CA 1
ATOM 1586 C C . GLN A 1 192 ? -22.591 -8.328 9.737 1.00 91.38 192 GLN A C 1
ATOM 1588 O O . GLN A 1 192 ? -23.548 -8.184 10.503 1.00 91.38 192 GLN A O 1
ATOM 1593 N N . ILE A 1 193 ? -21.319 -8.207 10.135 1.00 93.44 193 ILE A N 1
ATOM 1594 C CA . ILE A 1 193 ? -20.923 -7.867 11.510 1.00 93.44 193 ILE A CA 1
ATOM 1595 C C . ILE A 1 193 ? -21.500 -6.499 11.918 1.00 93.44 193 ILE A C 1
ATOM 1597 O O . ILE A 1 193 ? -22.129 -6.371 12.973 1.00 93.44 193 ILE A O 1
ATOM 1601 N N . LEU A 1 194 ? -21.349 -5.476 11.078 1.00 93.44 194 LEU A N 1
ATOM 1602 C CA . LEU A 1 194 ? -21.847 -4.127 11.365 1.00 93.44 194 LEU A CA 1
ATOM 1603 C C . LEU A 1 194 ? -23.382 -4.057 11.361 1.00 93.44 194 LEU A C 1
ATOM 1605 O O . LEU A 1 194 ? -23.981 -3.403 12.213 1.00 93.44 194 LEU A O 1
ATOM 1609 N N . ASN A 1 195 ? -24.049 -4.780 10.461 1.00 92.06 195 ASN A N 1
ATOM 1610 C CA . ASN A 1 195 ? -25.511 -4.848 10.435 1.00 92.06 195 ASN A CA 1
ATOM 1611 C C . ASN A 1 195 ? -26.072 -5.477 11.717 1.00 92.06 195 ASN A C 1
ATOM 1613 O O . ASN A 1 195 ? -27.028 -4.952 12.289 1.00 92.06 195 ASN A O 1
ATOM 1617 N N . GLY A 1 196 ? -25.470 -6.569 12.199 1.00 90.31 196 GLY A N 1
ATOM 1618 C CA . GLY A 1 196 ? -25.867 -7.177 13.470 1.00 90.31 196 GLY A CA 1
ATOM 1619 C C . GLY A 1 196 ? -25.639 -6.242 14.662 1.00 90.31 196 GLY A C 1
ATOM 1620 O O . GLY A 1 196 ? -26.516 -6.128 15.518 1.00 90.31 196 GLY A O 1
ATOM 1621 N N . HIS A 1 197 ? -24.528 -5.498 14.675 1.00 92.56 197 HIS A N 1
ATOM 1622 C CA . HIS A 1 197 ? -24.243 -4.470 15.681 1.00 92.56 197 HIS A CA 1
ATOM 1623 C C . HIS A 1 197 ? -25.316 -3.367 15.703 1.00 92.56 197 HIS A C 1
ATOM 1625 O O . HIS A 1 197 ? -25.916 -3.092 16.746 1.00 92.56 197 HIS A O 1
ATOM 1631 N N . ASN A 1 198 ? -25.640 -2.801 14.539 1.00 89.31 198 ASN A N 1
ATOM 1632 C CA . ASN A 1 198 ? -26.637 -1.737 14.404 1.00 89.31 198 ASN A CA 1
ATOM 1633 C C . ASN A 1 198 ? -28.038 -2.179 14.854 1.00 89.31 198 ASN A C 1
ATOM 1635 O O . ASN A 1 198 ? -28.752 -1.417 15.509 1.00 89.31 198 ASN A O 1
ATOM 1639 N N . LEU A 1 199 ? -28.423 -3.429 14.575 1.00 89.56 199 LEU A N 1
ATOM 1640 C CA . LEU A 1 199 ? -29.694 -3.995 15.041 1.00 89.56 199 LEU A CA 1
ATOM 1641 C C . LEU A 1 199 ? -29.784 -4.093 16.571 1.00 89.56 199 LEU A C 1
ATOM 1643 O O . LEU A 1 199 ? -30.884 -4.007 17.119 1.00 89.56 199 LEU A O 1
ATOM 1647 N N . VAL A 1 200 ? -28.660 -4.291 17.266 1.00 86.38 200 VAL A N 1
ATOM 1648 C CA . VAL A 1 200 ? -28.613 -4.299 18.736 1.00 86.38 200 VAL A CA 1
ATOM 1649 C C . VAL A 1 200 ? -28.717 -2.880 19.286 1.00 86.38 200 VAL A C 1
ATOM 1651 O O . VAL A 1 200 ? -29.455 -2.665 20.247 1.00 86.38 200 VAL A O 1
ATOM 1654 N N . LEU A 1 201 ? -28.035 -1.909 18.670 1.00 82.06 201 LEU A N 1
ATOM 1655 C CA . LEU A 1 201 ? -28.111 -0.502 19.077 1.00 82.06 201 LEU A CA 1
ATOM 1656 C C . LEU A 1 201 ? -29.524 0.074 18.936 1.00 82.06 201 LEU A C 1
ATOM 1658 O O . LEU A 1 201 ? -29.975 0.768 19.836 1.00 82.06 201 LEU A O 1
ATOM 1662 N N . MET A 1 202 ? -30.256 -0.268 17.872 1.00 77.38 202 MET A N 1
ATOM 1663 C CA . MET A 1 202 ? -31.646 0.181 17.673 1.00 77.38 202 MET A CA 1
ATOM 1664 C C . MET A 1 202 ? -32.647 -0.385 18.695 1.00 77.38 202 MET A C 1
ATOM 1666 O O . MET A 1 202 ? -33.784 0.076 18.758 1.0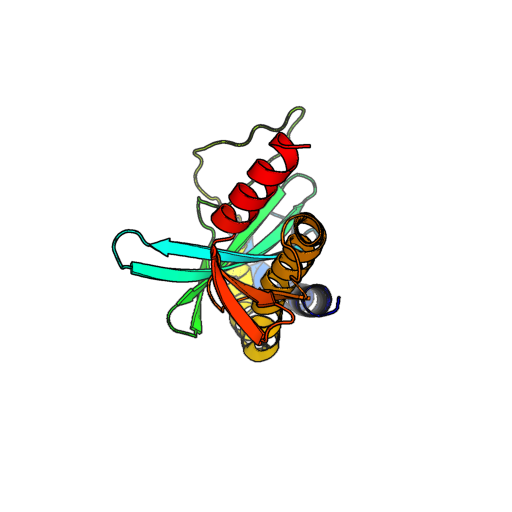0 77.38 202 MET A O 1
ATOM 1670 N N . LYS A 1 203 ? -32.261 -1.416 19.457 1.00 66.06 203 LYS A N 1
ATOM 1671 C CA . LYS A 1 203 ? -33.104 -2.055 20.479 1.00 66.06 203 LYS A CA 1
ATOM 1672 C C . LYS A 1 203 ? -32.822 -1.558 21.904 1.00 66.06 203 LYS A C 1
ATOM 1674 O O . LYS A 1 203 ? -33.509 -2.015 22.817 1.00 66.06 203 LYS A O 1
ATOM 1679 N N . LYS A 1 204 ? -31.818 -0.699 22.101 1.00 56.41 204 LYS A N 1
ATOM 1680 C CA . LYS A 1 204 ? -31.485 -0.062 23.385 1.00 56.41 204 LYS A CA 1
ATOM 1681 C C . LYS A 1 204 ? -32.065 1.345 23.450 1.00 56.41 204 LYS A C 1
ATOM 1683 O O . LYS A 1 204 ? -32.460 1.729 24.570 1.00 56.41 204 LYS A O 1
#

pLDDT: mean 71.0, std 16.65, range [28.73, 94.69]

Nearest PDB structures (foldseek):
  7ssl-assembly1_J  TM=3.946E-01  e=2.803E+00  Escherichia coli K-12
  8wi7-assembly1_f  TM=3.891E-01  e=4.161E+00  Mycolicibacterium smegmatis MC2 155
  8v9l-assembly1_e  TM=3.532E-01  e=3.932E+00  Mycolicibacterium smegmatis MC2 155

Solvent-accessible surface area (backbone atoms only — not comparable to full-atom values): 11990 Å² total; per-residue (Å²): 144,76,44,63,70,51,56,48,49,50,53,41,52,52,48,60,60,45,50,65,62,43,57,74,61,40,68,81,75,42,60,91,59,40,78,65,63,78,89,42,62,40,73,75,48,70,48,77,48,72,48,71,42,88,88,72,82,42,77,30,46,27,42,37,36,33,32,31,48,46,98,45,36,41,43,40,38,32,39,35,32,56,93,97,38,76,74,49,72,44,73,48,87,86,47,72,71,51,77,68,81,80,88,79,91,74,94,81,87,89,72,87,82,76,64,56,46,49,55,64,50,39,57,77,64,42,44,67,57,61,59,54,75,42,48,72,59,52,55,51,35,55,49,47,55,45,46,50,49,20,48,53,51,33,71,72,36,45,92,59,39,91,57,52,72,48,38,38,58,61,90,46,99,56,34,29,32,40,31,30,82,86,73,50,74,44,81,44,40,55,66,59,55,50,51,54,32,52,60,49,60,78,72,109

Organism: Bacillus thuringiensis (NCBI:txid1428)

Mean predicted aligned error: 14.41 Å

Foldseek 3Di:
DPQFVVLQVLLQVLLVVVLVVVVVVCVPPCPVQQPADSVQWHFPGWDWDWDQPPVPRDIKIWIWTWIDRHPFWIFTWTQTDDPLARDAIGGDPVDDIGGDDDDDDDDDDDDDDRCSCVRVVCVVSVSSVVSVVPSVSVVVRNQVVQQVVQVVLCVLQVVLDPQFDGWHDPVDDQWIWTQGPVRDTDIDGSVVSVVSSVVSVVVD

Radius of gyration: 20.99 Å; Cα contacts (8 Å, |Δi|>4): 268; chains: 1; bounding box: 57×50×46 Å

Sequence (204 aa):
MITNSKVLKRSQDFLQKHLLEQRLKLTMKLQDELQFELDDLILLDIYVDKKEELHKRRVFTTYVHVFKLNDSTILNVDIFEEDAQIRDIAITNNYYYTYEEDNGGSLFHEGNSNDFGLCSLLEEMEYRESFLSEYDLLQEFSSSKHVLEAQNLFAEVQNSYPGLEDILYSGSDDNFIMKFHTGAEINVSKQQILNGHNLVLMKK